Protein AF-0000000071925686 (afdb_homodimer)

Secondary structure (DSSP, 8-state):
---SEEEEEEEES-HHHHHHHHHHHHTS---EEESSSEEEEES--SSS-EEEEEE-BTTB---S-SPEEEEE-GGGHHHHHHHHHHTT-EEEEEEEE-STT--EEEEEE-TTS-EEEEEE----/---SEEEEEEEES-HHHHHHHHHHHHTS---EEESSSEEEEES--SSS-EEEEEE-BTTB---S-SPEEEEE-GGGHHHHHHHHHHTT-EEEEEEEE-STT--EEEEEE-TTS-EEEEEE----

pLDDT: mean 91.6, std 10.33, range [49.5, 98.75]

Nearest PDB structures (foldseek):
  2p7k-assembly1_B  TM=7.335E-01  e=1.333E-06  Listeria monocytogenes EGD-e
  1fa5-assembly1_B  TM=7.589E-01  e=4.180E-06  Escherichia coli
  4z04-assembly1_A-2  TM=7.509E-01  e=5.893E-05  Brucella abortus 2308
  4jd1-assembly1_A  TM=6.609E-01  e=6.646E-05  Bacillus anthracis str. Ames
  5f6q-assembly1_A  TM=6.613E-01  e=4.287E-04  Bacillus anthracis

Structure (mmCIF, N/CA/C/O backbone):
data_AF-0000000071925686-model_v1
#
loop_
_entity.id
_entity.type
_entity.pdbx_description
1 polymer 'Putative glyoxalase'
#
loop_
_atom_site.group_PDB
_atom_site.id
_atom_site.type_symbol
_atom_site.label_atom_id
_atom_site.label_alt_id
_atom_site.label_comp_id
_atom_site.label_asym_id
_atom_site.label_entity_id
_atom_site.label_seq_id
_atom_site.pdbx_PDB_ins_code
_atom_site.Cartn_x
_atom_site.Cartn_y
_atom_site.Cartn_z
_atom_site.occupancy
_atom_site.B_iso_or_equiv
_atom_site.auth_seq_id
_atom_site.auth_comp_id
_atom_site.auth_asym_id
_atom_site.auth_atom_id
_atom_site.pdbx_PDB_model_num
ATOM 1 N N . MET A 1 1 ? 7.156 -10.562 13.414 1 49.5 1 MET A N 1
ATOM 2 C CA . MET A 1 1 ? 5.789 -10.578 12.898 1 49.5 1 MET A CA 1
ATOM 3 C C . MET A 1 1 ? 5.781 -10.75 11.383 1 49.5 1 MET A C 1
ATOM 5 O O . MET A 1 1 ? 6.664 -10.234 10.695 1 49.5 1 MET A O 1
ATOM 9 N N . ASN A 1 2 ? 5.281 -11.891 10.875 1 63.03 2 ASN A N 1
ATOM 10 C CA . ASN A 1 2 ? 5.277 -12.289 9.477 1 63.03 2 ASN A CA 1
ATOM 11 C C . ASN A 1 2 ? 4.258 -11.492 8.664 1 63.03 2 ASN A C 1
ATOM 13 O O . ASN A 1 2 ? 3.166 -11.984 8.375 1 63.03 2 ASN A O 1
ATOM 17 N N . ASN A 1 3 ? 4.477 -10.195 8.484 1 77.44 3 ASN A N 1
ATOM 18 C CA . ASN A 1 3 ? 3.586 -9.352 7.695 1 77.44 3 ASN A CA 1
ATOM 19 C C . ASN A 1 3 ? 3.66 -9.695 6.211 1 77.44 3 ASN A C 1
ATOM 21 O O . ASN A 1 3 ? 4.742 -9.961 5.684 1 77.44 3 ASN A O 1
ATOM 25 N N . THR A 1 4 ? 2.525 -9.891 5.684 1 82.88 4 THR A N 1
ATOM 26 C CA . THR A 1 4 ? 2.471 -10.047 4.234 1 82.88 4 THR A CA 1
ATOM 27 C C . THR A 1 4 ? 2.795 -8.734 3.531 1 82.88 4 THR A C 1
ATOM 29 O O . THR A 1 4 ? 3.662 -8.688 2.658 1 82.88 4 THR A O 1
ATOM 32 N N . LEU A 1 5 ? 2.131 -7.68 3.959 1 88.62 5 LEU A N 1
ATOM 33 C CA . LEU A 1 5 ? 2.424 -6.305 3.564 1 88.62 5 LEU A CA 1
ATOM 34 C C . LEU A 1 5 ? 3.486 -5.691 4.473 1 88.62 5 LEU A C 1
ATOM 36 O O . LEU A 1 5 ? 3.26 -5.523 5.672 1 88.62 5 LEU A O 1
ATOM 40 N N . VAL A 1 6 ? 4.59 -5.266 3.908 1 88.12 6 VAL A N 1
ATOM 41 C CA . VAL A 1 6 ? 5.676 -4.934 4.82 1 88.12 6 VAL A CA 1
ATOM 42 C C . VAL A 1 6 ? 6.121 -3.49 4.594 1 88.12 6 VAL A C 1
ATOM 44 O O . VAL A 1 6 ? 6.789 -2.898 5.445 1 88.12 6 VAL A O 1
ATOM 47 N N . TRP A 1 7 ? 5.734 -3.006 3.436 1 91 7 TRP A N 1
ATOM 48 C CA . TRP A 1 7 ? 6.289 -1.702 3.088 1 91 7 TRP A CA 1
ATOM 49 C C . TRP A 1 7 ? 5.48 -1.042 1.977 1 91 7 TRP A C 1
ATOM 51 O O . TRP A 1 7 ? 4.828 -1.726 1.187 1 91 7 TRP A O 1
ATOM 61 N N . ALA A 1 8 ? 5.531 0.26 1.914 1 95.31 8 ALA A N 1
ATOM 62 C CA . ALA A 1 8 ? 5.016 1.014 0.774 1 95.31 8 ALA A CA 1
ATOM 63 C C . ALA A 1 8 ? 5.922 2.193 0.44 1 95.31 8 ALA A C 1
ATOM 65 O O . ALA A 1 8 ? 6.441 2.861 1.34 1 95.31 8 ALA A O 1
ATOM 66 N N . ASP A 1 9 ? 6.129 2.426 -0.792 1 96.31 9 ASP A N 1
ATOM 67 C CA . ASP A 1 9 ? 6.758 3.65 -1.277 1 96.31 9 ASP A CA 1
ATOM 68 C C . ASP A 1 9 ? 5.707 4.664 -1.733 1 96.31 9 ASP A C 1
ATOM 70 O O . ASP A 1 9 ? 4.895 4.371 -2.613 1 96.31 9 ASP A O 1
ATOM 74 N N . ILE A 1 10 ? 5.699 5.77 -1.167 1 97.69 10 ILE A N 1
ATOM 75 C CA . ILE A 1 10 ? 4.824 6.867 -1.574 1 97.69 10 ILE A CA 1
ATOM 76 C C . ILE A 1 10 ? 5.621 7.883 -2.393 1 97.69 10 ILE A C 1
ATOM 78 O O . ILE A 1 10 ? 6.477 8.586 -1.856 1 97.69 10 ILE A O 1
ATOM 82 N N . PRO A 1 11 ? 5.336 7.914 -3.631 1 98.12 11 PRO A N 1
ATOM 83 C CA . PRO A 1 11 ? 6.105 8.836 -4.473 1 98.12 11 PRO A CA 1
ATOM 84 C C . PRO A 1 11 ? 5.793 10.297 -4.188 1 98.12 11 PRO A C 1
ATOM 86 O O . PRO A 1 11 ? 4.637 10.648 -3.928 1 98.12 11 PRO A O 1
ATOM 89 N N . THR A 1 12 ? 6.793 11.078 -4.293 1 98.06 12 THR A N 1
ATOM 90 C CA . THR A 1 12 ? 6.629 12.492 -3.977 1 98.06 12 THR A CA 1
ATOM 91 C C . THR A 1 12 ? 7.246 13.359 -5.066 1 98.06 12 THR A C 1
ATOM 93 O O . THR A 1 12 ? 8.32 13.055 -5.582 1 98.06 12 THR A O 1
ATOM 96 N N . ARG A 1 13 ? 6.578 14.414 -5.395 1 97.31 13 ARG A N 1
ATOM 97 C CA . ARG A 1 13 ? 7.105 15.445 -6.277 1 97.31 13 ARG A CA 1
ATOM 98 C C . ARG A 1 13 ? 7.984 16.422 -5.508 1 97.31 13 ARG A C 1
ATOM 100 O O . ARG A 1 13 ? 8.969 16.938 -6.047 1 97.31 13 ARG A O 1
ATOM 107 N N . ASP A 1 14 ? 7.652 16.719 -4.375 1 97.75 14 ASP A N 1
ATOM 108 C CA . ASP A 1 14 ? 8.344 17.594 -3.43 1 97.75 14 ASP A CA 1
ATOM 109 C C . ASP A 1 14 ? 8.43 16.953 -2.049 1 97.75 14 ASP A C 1
ATOM 111 O O . ASP A 1 14 ? 7.453 16.938 -1.296 1 97.75 14 ASP A O 1
ATOM 115 N N . LEU A 1 15 ? 9.656 16.469 -1.723 1 97.31 15 LEU A N 1
ATOM 116 C CA . LEU A 1 15 ? 9.844 15.688 -0.508 1 97.31 15 LEU A CA 1
ATOM 117 C C . LEU A 1 15 ? 9.586 16.531 0.734 1 97.31 15 LEU A C 1
ATOM 119 O O . LEU A 1 15 ? 8.984 16.062 1.698 1 97.31 15 LEU A O 1
ATOM 123 N N . ASP A 1 16 ? 10.055 17.75 0.703 1 97.5 16 ASP A N 1
ATOM 124 C CA . ASP A 1 16 ? 9.875 18.625 1.859 1 97.5 16 ASP A CA 1
ATOM 125 C C . ASP A 1 16 ? 8.391 18.891 2.125 1 97.5 16 ASP A C 1
ATOM 127 O O . ASP A 1 16 ? 7.941 18.828 3.271 1 97.5 16 ASP A O 1
ATOM 131 N N . ARG A 1 17 ? 7.66 19.125 1.092 1 98 17 ARG A N 1
ATOM 132 C CA . ARG A 1 17 ? 6.223 19.344 1.204 1 98 17 ARG A CA 1
ATOM 133 C C . ARG A 1 17 ? 5.52 18.094 1.724 1 98 17 ARG A C 1
ATOM 135 O O . ARG A 1 17 ? 4.652 18.172 2.596 1 98 17 ARG A O 1
ATOM 142 N N . ALA A 1 18 ? 5.879 16.953 1.19 1 98.25 18 ALA A N 1
ATOM 143 C CA . ALA A 1 18 ? 5.293 15.688 1.617 1 98.25 18 ALA A CA 1
ATOM 144 C C . ALA A 1 18 ? 5.602 15.406 3.086 1 98.25 18 ALA A C 1
ATOM 146 O O . ALA A 1 18 ? 4.727 14.984 3.84 1 98.25 18 ALA A O 1
ATOM 147 N N . MET A 1 19 ? 6.855 15.648 3.467 1 97.19 19 MET A N 1
ATOM 148 C CA . MET A 1 19 ? 7.25 15.422 4.855 1 97.19 19 MET A CA 1
ATOM 149 C C . MET A 1 19 ? 6.414 16.266 5.805 1 97.19 19 MET A C 1
ATOM 151 O O . MET A 1 19 ? 5.973 15.789 6.852 1 97.19 19 MET A O 1
ATOM 155 N N . ALA A 1 20 ? 6.191 17.484 5.496 1 97.75 20 ALA A N 1
ATOM 156 C CA . ALA A 1 20 ? 5.375 18.375 6.316 1 97.75 20 ALA A CA 1
ATOM 157 C C . ALA A 1 20 ? 3.943 17.859 6.426 1 97.75 20 ALA A C 1
ATOM 159 O O . ALA A 1 20 ? 3.359 17.859 7.512 1 97.75 20 ALA A O 1
ATOM 160 N N . PHE A 1 21 ? 3.418 17.422 5.336 1 98.5 21 PHE A N 1
ATOM 161 C CA . PHE A 1 21 ? 2.057 16.906 5.293 1 98.5 21 PHE A CA 1
ATOM 162 C C . PHE A 1 21 ? 1.916 15.68 6.195 1 98.5 21 PHE A C 1
ATOM 164 O O . PHE A 1 21 ? 1.038 15.641 7.059 1 98.5 21 PHE A O 1
ATOM 171 N N . TYR A 1 22 ? 2.766 14.68 5.98 1 97.31 22 TYR A N 1
ATOM 172 C CA . TYR A 1 22 ? 2.625 13.422 6.695 1 97.31 22 TYR A CA 1
ATOM 173 C C . TYR A 1 22 ? 3.012 13.578 8.164 1 97.31 22 TYR A C 1
ATOM 175 O O . TYR A 1 22 ? 2.475 12.883 9.031 1 97.31 22 TYR A O 1
ATOM 183 N N . SER A 1 23 ? 3.971 14.5 8.469 1 96.19 23 SER A N 1
ATOM 184 C CA . SER A 1 23 ? 4.297 14.797 9.859 1 96.19 23 SER A CA 1
ATOM 185 C C . SER A 1 23 ? 3.082 15.344 10.609 1 96.19 23 SER A C 1
ATOM 187 O O . SER A 1 23 ? 2.783 14.906 11.719 1 96.19 23 SER A O 1
ATOM 189 N N . ALA A 1 24 ? 2.428 16.25 10.008 1 96.62 24 ALA A N 1
ATOM 190 C CA . ALA A 1 24 ? 1.226 16.828 10.609 1 96.62 24 ALA A CA 1
ATOM 191 C C . ALA A 1 24 ? 0.11 15.781 10.703 1 96.62 24 ALA A C 1
ATOM 193 O O . ALA A 1 24 ? -0.561 15.68 11.734 1 96.62 24 ALA A O 1
ATOM 194 N N . LEU A 1 25 ? -0.08 15.039 9.641 1 96.25 25 LEU A N 1
ATOM 195 C CA . LEU A 1 25 ? -1.151 14.055 9.547 1 96.25 25 LEU A CA 1
ATOM 196 C C . LEU A 1 25 ? -0.996 12.977 10.625 1 96.25 25 LEU A C 1
ATOM 198 O O . LEU A 1 25 ? -1.961 12.641 11.312 1 96.25 25 LEU A O 1
ATOM 202 N N . LEU A 1 26 ? 0.237 12.484 10.75 1 93.19 26 LEU A N 1
ATOM 203 C CA . LEU A 1 26 ? 0.494 11.367 11.648 1 93.19 26 LEU A CA 1
ATOM 204 C C . LEU A 1 26 ? 0.881 11.867 13.039 1 93.19 26 LEU A C 1
ATOM 206 O O . LEU A 1 26 ? 0.991 11.07 13.977 1 93.19 26 LEU A O 1
ATOM 210 N N . ASP A 1 27 ? 1.093 13.148 13.148 1 92.44 27 ASP A N 1
ATOM 211 C CA . ASP A 1 27 ? 1.47 13.797 14.398 1 92.44 27 ASP A CA 1
ATOM 212 C C . ASP A 1 27 ? 2.762 13.203 14.953 1 92.44 27 ASP A C 1
ATOM 214 O O . ASP A 1 27 ? 2.822 12.828 16.125 1 92.44 27 ASP A O 1
ATOM 218 N N . VAL A 1 28 ? 3.734 12.953 14.102 1 89.12 28 VAL A N 1
ATOM 219 C CA . VAL A 1 28 ? 5.078 12.492 14.43 1 89.12 28 VAL A CA 1
ATOM 220 C C . VAL A 1 28 ? 6.102 13.219 13.562 1 89.12 28 VAL A C 1
ATOM 222 O O . VAL A 1 28 ? 5.785 13.664 12.461 1 89.12 28 VAL A O 1
ATOM 225 N N . PRO A 1 29 ? 7.289 13.352 14.102 1 91.25 29 PRO A N 1
ATOM 226 C CA . PRO A 1 29 ? 8.328 13.922 13.242 1 91.25 29 PRO A CA 1
ATOM 227 C C . PRO A 1 29 ? 8.703 13.008 12.078 1 91.25 29 PRO A C 1
ATOM 229 O O . PRO A 1 29 ? 8.742 11.781 12.234 1 91.25 29 PRO A O 1
ATOM 232 N N . VAL A 1 30 ? 8.789 13.57 10.898 1 92.19 30 VAL A N 1
ATOM 233 C CA . VAL A 1 30 ? 9.312 12.906 9.703 1 92.19 30 VAL A CA 1
ATOM 234 C C . VAL A 1 30 ? 10.578 13.609 9.234 1 92.19 30 VAL A C 1
ATOM 236 O O . VAL A 1 30 ? 10.547 14.789 8.883 1 92.19 30 VAL A O 1
ATOM 239 N N . THR A 1 31 ? 11.672 12.891 9.336 1 90.81 31 THR A N 1
ATOM 240 C CA . THR A 1 31 ? 12.953 13.492 8.992 1 90.81 31 THR A CA 1
ATOM 241 C C . THR A 1 31 ? 13.547 12.836 7.75 1 90.81 31 THR A C 1
ATOM 243 O O . THR A 1 31 ? 13.438 11.625 7.57 1 90.81 31 THR A O 1
ATOM 246 N N . PRO A 1 32 ? 14.219 13.625 6.969 1 93.25 32 PRO A N 1
ATOM 247 C CA . PRO A 1 32 ? 14.82 13.078 5.75 1 93.25 32 PRO A CA 1
ATOM 248 C C . PRO A 1 32 ? 16.094 12.273 6.023 1 93.25 32 PRO A C 1
ATOM 250 O O . PRO A 1 32 ? 16.797 12.539 7.004 1 93.25 32 PRO A O 1
ATOM 253 N N . ILE A 1 33 ? 16.281 11.305 5.297 1 90.81 33 ILE A N 1
ATOM 254 C CA . ILE A 1 33 ? 17.484 10.492 5.281 1 90.81 33 ILE A CA 1
ATOM 255 C C . ILE A 1 33 ? 18.219 10.664 3.947 1 90.81 33 ILE A C 1
ATOM 257 O O . ILE A 1 33 ? 17.594 10.609 2.883 1 90.81 33 ILE A O 1
ATOM 261 N N . GLN A 1 34 ? 19.438 10.945 4.012 1 90.62 34 GLN A N 1
ATOM 262 C CA . GLN A 1 34 ? 20.234 11.094 2.805 1 90.62 34 GLN A CA 1
ATOM 263 C C . GLN A 1 34 ? 21.141 9.875 2.586 1 90.62 34 GLN A C 1
ATOM 265 O O . GLN A 1 34 ? 22.047 9.617 3.377 1 90.62 34 GLN A O 1
ATOM 270 N N . GLU A 1 35 ? 20.859 9.117 1.604 1 89.06 35 GLU A N 1
ATOM 271 C CA . GLU A 1 35 ? 21.703 8.047 1.089 1 89.06 35 GLU A CA 1
ATOM 272 C C . GLU A 1 35 ? 22.016 8.258 -0.389 1 89.06 35 GLU A C 1
ATOM 274 O O . GLU A 1 35 ? 22.469 9.328 -0.788 1 89.06 35 GLU A O 1
ATOM 279 N N . GLU A 1 36 ? 21.828 7.266 -1.267 1 84.81 36 GLU A N 1
ATOM 280 C CA . GLU A 1 36 ? 21.969 7.484 -2.703 1 84.81 36 GLU A CA 1
ATOM 281 C C . GLU A 1 36 ? 20.906 8.445 -3.217 1 84.81 36 GLU A C 1
ATOM 283 O O . GLU A 1 36 ? 21.141 9.211 -4.156 1 84.81 36 GLU A O 1
ATOM 288 N N . ILE A 1 37 ? 19.797 8.367 -2.461 1 86.12 37 ILE A N 1
ATOM 289 C CA . ILE A 1 37 ? 18.688 9.289 -2.74 1 86.12 37 ILE A CA 1
ATOM 290 C C . ILE A 1 37 ? 18.172 9.883 -1.433 1 86.12 37 ILE A C 1
ATOM 292 O O . ILE A 1 37 ? 18.406 9.328 -0.356 1 86.12 37 ILE A O 1
ATOM 296 N N . ARG A 1 38 ? 17.562 11 -1.547 1 93.44 38 ARG A N 1
ATOM 297 C CA . ARG A 1 38 ? 16.922 11.625 -0.393 1 93.44 38 ARG A CA 1
ATOM 298 C C . ARG A 1 38 ? 15.5 11.109 -0.211 1 93.44 38 ARG A C 1
ATOM 300 O O . ARG A 1 38 ? 14.703 11.133 -1.149 1 93.44 38 ARG A O 1
ATOM 307 N N . PHE A 1 39 ? 15.227 10.562 0.958 1 93.94 39 PHE A N 1
ATOM 308 C CA . PHE A 1 39 ? 13.906 10.023 1.262 1 93.94 39 PHE A CA 1
ATOM 309 C C . PHE A 1 39 ? 13.578 10.188 2.742 1 93.94 39 PHE A C 1
ATOM 311 O O . PHE A 1 39 ? 14.375 10.742 3.5 1 93.94 39 PHE A O 1
ATOM 318 N N . ALA A 1 40 ? 12.383 9.844 3.154 1 94.44 40 ALA A N 1
ATOM 319 C CA . ALA A 1 40 ? 11.961 9.883 4.551 1 94.44 40 ALA A CA 1
ATOM 320 C C . ALA A 1 40 ? 11.094 8.68 4.898 1 94.44 40 ALA A C 1
ATOM 322 O O . ALA A 1 40 ? 10.336 8.195 4.059 1 94.44 40 ALA A O 1
ATOM 323 N N . MET A 1 41 ? 11.242 8.211 6.098 1 91.06 41 MET A N 1
ATOM 324 C CA . MET A 1 41 ? 10.438 7.094 6.578 1 91.06 41 MET A CA 1
ATOM 325 C C . MET A 1 41 ? 9.344 7.578 7.523 1 91.06 41 MET A C 1
ATOM 327 O O . MET A 1 41 ? 9.578 8.453 8.359 1 91.06 41 MET A O 1
ATOM 331 N N . LEU A 1 42 ? 8.195 6.941 7.27 1 88.94 42 LEU A N 1
ATOM 332 C CA . LEU A 1 42 ? 7.09 7.23 8.18 1 88.94 42 LEU A CA 1
ATOM 333 C C . LEU A 1 42 ? 7.137 6.312 9.398 1 88.94 42 LEU A C 1
ATOM 335 O O . LEU A 1 42 ? 7.125 5.09 9.258 1 88.94 42 LEU A O 1
ATOM 339 N N . ARG A 1 43 ? 7.137 6.816 10.523 1 72.31 43 ARG A N 1
ATOM 340 C CA . ARG A 1 43 ? 7.137 6.141 11.812 1 72.31 43 ARG A CA 1
ATOM 341 C C . ARG A 1 43 ? 7.664 4.715 11.688 1 72.31 43 ARG A C 1
ATOM 343 O O . ARG A 1 43 ? 6.883 3.762 11.672 1 72.31 43 ARG A O 1
ATOM 350 N N . HIS A 1 44 ? 8.852 4.457 11.547 1 65.38 44 HIS A N 1
ATOM 351 C CA . HIS A 1 44 ? 9.484 3.148 11.43 1 65.38 44 HIS A CA 1
ATOM 352 C C . HIS A 1 44 ? 10.312 2.828 12.664 1 65.38 44 HIS A C 1
ATOM 354 O O . HIS A 1 44 ? 11.172 3.619 13.062 1 65.38 44 HIS A O 1
ATOM 360 N N . ASP A 1 45 ? 9.789 1.802 13.305 1 60.94 45 ASP A N 1
ATOM 361 C CA . ASP A 1 45 ? 10.539 1.416 14.492 1 60.94 45 ASP A CA 1
ATOM 362 C C . ASP A 1 45 ? 11.43 0.204 14.211 1 60.94 45 ASP A C 1
ATOM 364 O O . ASP A 1 45 ? 12.008 -0.372 15.133 1 60.94 45 ASP A O 1
ATOM 368 N N . GLY A 1 46 ? 11.586 -0.169 13 1 57.16 46 GLY A N 1
ATOM 369 C CA . GLY A 1 46 ? 12.445 -1.278 12.625 1 57.16 46 GLY A CA 1
ATOM 370 C C . GLY A 1 46 ? 11.688 -2.566 12.375 1 57.16 46 GLY A C 1
ATOM 371 O O . GLY A 1 46 ? 12.156 -3.439 11.641 1 57.16 46 GLY A O 1
ATOM 372 N N . ASN A 1 47 ? 10.57 -2.787 12.938 1 55.28 47 ASN A N 1
ATOM 373 C CA . ASN A 1 47 ? 9.867 -4.062 12.82 1 55.28 47 ASN A CA 1
ATOM 374 C C . ASN A 1 47 ? 8.445 -3.869 12.305 1 55.28 47 ASN A C 1
ATOM 376 O O . ASN A 1 47 ? 7.727 -4.844 12.07 1 55.28 47 ASN A O 1
ATOM 380 N N . ASN A 1 48 ? 8.133 -2.682 12.133 1 62.12 48 ASN A N 1
ATOM 381 C CA . ASN A 1 48 ? 6.746 -2.436 11.773 1 62.12 48 ASN A CA 1
ATOM 382 C C . ASN A 1 48 ? 6.586 -2.203 10.273 1 62.12 48 ASN A C 1
ATOM 384 O O . ASN A 1 48 ? 7.535 -1.806 9.602 1 62.12 48 ASN A O 1
ATOM 388 N N . ALA A 1 49 ? 5.461 -2.6 9.773 1 73.5 49 ALA A N 1
ATOM 389 C CA . ALA A 1 49 ? 5.129 -2.154 8.43 1 73.5 49 ALA A CA 1
ATOM 390 C C . ALA A 1 49 ? 5.004 -0.635 8.367 1 73.5 49 ALA A C 1
ATOM 392 O O . ALA A 1 49 ? 4.258 -0.036 9.141 1 73.5 49 ALA A O 1
ATOM 393 N N . ALA A 1 50 ? 5.859 -0.124 7.562 1 81.5 50 ALA A N 1
ATOM 394 C CA . ALA A 1 50 ? 5.887 1.33 7.426 1 81.5 50 ALA A CA 1
ATOM 395 C C . ALA A 1 50 ? 5.93 1.741 5.957 1 81.5 50 ALA A C 1
ATOM 397 O O . ALA A 1 50 ? 5.617 0.941 5.074 1 81.5 50 ALA A O 1
ATOM 398 N N . ALA A 1 51 ? 6.016 3.07 5.746 1 91.56 51 ALA A N 1
ATOM 399 C CA . ALA A 1 51 ? 6.09 3.629 4.398 1 91.56 51 ALA A CA 1
ATOM 400 C C . ALA A 1 51 ? 7.223 4.641 4.285 1 91.56 51 ALA A C 1
ATOM 402 O O . ALA A 1 51 ? 7.723 5.141 5.297 1 91.56 51 ALA A O 1
ATOM 403 N N . CYS A 1 52 ? 7.609 4.762 3.105 1 93.38 52 CYS A N 1
ATOM 404 C CA . CYS A 1 52 ? 8.648 5.742 2.816 1 93.38 52 CYS A CA 1
ATOM 405 C C . CYS A 1 52 ? 8.164 6.773 1.805 1 93.38 52 CYS A C 1
ATOM 407 O O . CYS A 1 52 ? 7.379 6.449 0.913 1 93.38 52 CYS A O 1
ATOM 409 N N . LEU A 1 53 ? 8.578 7.953 2.039 1 96.5 53 LEU A N 1
ATOM 410 C CA . LEU A 1 53 ? 8.438 9.023 1.061 1 96.5 53 LEU A CA 1
ATOM 411 C C . LEU A 1 53 ? 9.688 9.133 0.194 1 96.5 53 LEU A C 1
ATOM 413 O O . LEU A 1 53 ? 10.797 9.312 0.712 1 96.5 53 LEU A O 1
ATOM 417 N N . GLY A 1 54 ? 9.516 8.961 -1.067 1 95.19 54 GLY A N 1
ATOM 418 C CA . GLY A 1 54 ? 10.672 8.984 -1.946 1 95.19 54 GLY A CA 1
ATOM 419 C C . GLY A 1 54 ? 10.406 9.68 -3.266 1 95.19 54 GLY A C 1
ATOM 420 O O . GLY A 1 54 ? 9.25 9.945 -3.613 1 95.19 54 GLY A O 1
ATOM 421 N N . PRO A 1 55 ? 11.445 9.922 -3.984 1 92.69 55 PRO A N 1
ATOM 422 C CA . PRO A 1 55 ? 11.289 10.641 -5.25 1 92.69 55 PRO A CA 1
ATOM 423 C C . PRO A 1 55 ? 10.625 9.797 -6.332 1 92.69 55 PRO A C 1
ATOM 425 O O . PRO A 1 55 ? 10.586 8.57 -6.23 1 92.69 55 PRO A O 1
ATOM 428 N N . MET A 1 56 ? 10.148 10.492 -7.355 1 93.62 56 MET A N 1
ATOM 429 C CA . MET A 1 56 ? 9.531 9.836 -8.508 1 93.62 56 MET A CA 1
ATOM 430 C C . MET A 1 56 ? 10.578 9.102 -9.344 1 93.62 56 MET A C 1
ATOM 432 O O . MET A 1 56 ? 11.727 9.539 -9.422 1 93.62 56 MET A O 1
ATOM 436 N N . ASP A 1 57 ? 10.242 8.031 -9.875 1 93.25 57 ASP A N 1
ATOM 437 C CA . ASP A 1 57 ? 10.969 7.359 -10.945 1 93.25 57 ASP A CA 1
ATOM 438 C C . ASP A 1 57 ? 10.023 6.582 -11.852 1 93.25 57 ASP A C 1
ATOM 440 O O . ASP A 1 57 ? 8.82 6.871 -11.898 1 93.25 57 ASP A O 1
ATOM 444 N N . LYS A 1 58 ? 10.5 5.746 -12.672 1 93.81 58 LYS A N 1
ATOM 445 C CA . LYS A 1 58 ? 9.68 5.012 -13.625 1 93.81 58 LYS A CA 1
ATOM 446 C C . LYS A 1 58 ? 8.539 4.277 -12.922 1 93.81 58 LYS A C 1
ATOM 448 O O . LYS A 1 58 ? 7.402 4.285 -13.398 1 93.81 58 LYS A O 1
ATOM 453 N N . TYR A 1 59 ? 8.812 3.699 -11.758 1 94.69 59 TYR A N 1
ATOM 454 C CA . TYR A 1 59 ? 7.855 2.824 -11.094 1 94.69 59 TYR A CA 1
ATOM 455 C C . TYR A 1 59 ? 7.203 3.527 -9.906 1 94.69 59 TYR A C 1
ATOM 457 O O . TYR A 1 59 ? 6.375 2.941 -9.203 1 94.69 59 TYR A O 1
ATOM 465 N N . HIS A 1 60 ? 7.574 4.773 -9.719 1 95.44 60 HIS A N 1
ATOM 466 C CA . HIS A 1 60 ? 7.086 5.578 -8.602 1 95.44 60 HIS A CA 1
ATOM 467 C C . HIS A 1 60 ? 6.531 6.91 -9.086 1 95.44 60 HIS A C 1
ATOM 469 O O . HIS A 1 60 ? 7.246 7.914 -9.125 1 95.44 60 HIS A O 1
ATOM 475 N N . GLN A 1 61 ? 5.324 6.844 -9.453 1 97.5 61 GLN A N 1
ATOM 476 C CA . GLN A 1 61 ? 4.617 8.031 -9.906 1 97.5 61 GLN A CA 1
ATOM 477 C C . GLN A 1 61 ? 3.359 8.273 -9.078 1 97.5 61 GLN A C 1
ATOM 479 O O . GLN A 1 61 ? 2.549 7.367 -8.891 1 97.5 61 GLN A O 1
ATOM 484 N N . PRO A 1 62 ? 3.271 9.484 -8.57 1 98.19 62 PRO A N 1
ATOM 485 C CA . PRO A 1 62 ? 2.041 9.758 -7.828 1 98.19 62 PRO A CA 1
ATOM 486 C C . PRO A 1 62 ? 0.782 9.508 -8.648 1 98.19 62 PRO A C 1
ATOM 488 O O . PRO A 1 62 ? 0.793 9.688 -9.875 1 98.19 62 PRO A O 1
ATOM 491 N N . GLY A 1 63 ? -0.265 9.102 -7.984 1 97.62 63 GLY A N 1
ATOM 492 C CA . GLY A 1 63 ? -1.501 8.875 -8.719 1 97.62 63 GLY A CA 1
ATOM 493 C C . GLY A 1 63 ? -2.559 8.156 -7.895 1 97.62 63 GLY A C 1
ATOM 494 O O . GLY A 1 63 ? -2.506 8.172 -6.664 1 97.62 63 GLY A O 1
ATOM 495 N N . HIS A 1 64 ? -3.521 7.664 -8.609 1 97.06 64 HIS A N 1
ATOM 496 C CA . HIS A 1 64 ? -4.734 7.242 -7.922 1 97.06 64 HIS A CA 1
ATOM 497 C C . HIS A 1 64 ? -5.184 5.859 -8.391 1 97.06 64 HIS A C 1
ATOM 499 O O . HIS A 1 64 ? -6.352 5.496 -8.227 1 97.06 64 HIS A O 1
ATOM 505 N N . THR A 1 65 ? -4.281 5.176 -9.039 1 97.44 65 THR A N 1
ATOM 506 C CA . THR A 1 65 ? -4.594 3.812 -9.461 1 97.44 65 THR A CA 1
ATOM 507 C C . THR A 1 65 ? -3.656 2.811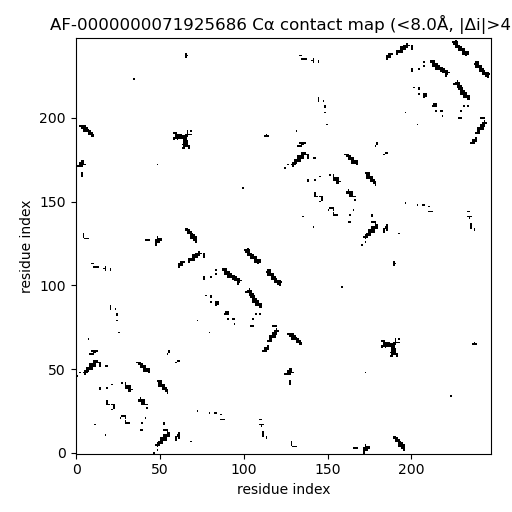 -8.789 1 97.44 65 THR A C 1
ATOM 509 O O . THR A 1 65 ? -2.633 3.195 -8.219 1 97.44 65 THR A O 1
ATOM 512 N N . GLY A 1 66 ? -4.035 1.499 -8.844 1 97.31 66 GLY A N 1
ATOM 513 C CA . GLY A 1 66 ? -3.273 0.464 -8.164 1 97.31 66 GLY A CA 1
ATOM 514 C C . GLY A 1 66 ? -3.732 0.224 -6.734 1 97.31 66 GLY A C 1
ATOM 515 O O . GLY A 1 66 ? -4.844 0.607 -6.363 1 97.31 66 GLY A O 1
ATOM 516 N N . PRO A 1 67 ? -2.912 -0.408 -5.941 1 97.56 67 PRO A N 1
ATOM 517 C CA . PRO A 1 67 ? -3.289 -0.676 -4.551 1 97.56 67 PRO A CA 1
ATOM 518 C C . PRO A 1 67 ? -3.531 0.6 -3.75 1 97.56 67 PRO A C 1
ATOM 520 O O . PRO A 1 67 ? -2.807 1.584 -3.912 1 97.56 67 PRO A O 1
ATOM 523 N N . LEU A 1 68 ? -4.543 0.607 -3.002 1 97.75 68 LEU A N 1
ATOM 524 C CA . LEU A 1 68 ? -4.836 1.683 -2.061 1 97.75 68 LEU A CA 1
ATOM 525 C C . LEU A 1 68 ? -4.336 1.334 -0.663 1 97.75 68 LEU A C 1
ATOM 527 O O . LEU A 1 68 ? -4.812 0.378 -0.048 1 97.75 68 LEU A O 1
ATOM 531 N N . ILE A 1 69 ? -3.436 2.086 -0.128 1 96.81 69 ILE A N 1
ATOM 532 C CA . ILE A 1 69 ? -2.867 1.769 1.178 1 96.81 69 ILE A CA 1
ATOM 533 C C . ILE A 1 69 ? -3.68 2.453 2.273 1 96.81 69 ILE A C 1
ATOM 535 O O . ILE A 1 69 ? -4.309 3.486 2.035 1 96.81 69 ILE A O 1
ATOM 539 N N . TYR A 1 70 ? -3.629 1.868 3.428 1 95.06 70 TYR A N 1
ATOM 540 C CA . TYR A 1 70 ? -4.293 2.379 4.621 1 95.06 70 TYR A CA 1
ATOM 541 C C . TYR A 1 70 ? -3.281 2.73 5.703 1 95.06 70 TYR A C 1
ATOM 543 O O . TYR A 1 70 ? -2.49 1.881 6.121 1 95.06 70 TYR A O 1
ATOM 551 N N . LEU A 1 71 ? -3.312 3.941 6.121 1 93.94 71 LEU A N 1
ATOM 552 C CA . LEU A 1 71 ? -2.512 4.371 7.262 1 93.94 71 LEU A CA 1
ATOM 553 C C . LEU A 1 71 ? -3.365 4.449 8.523 1 93.94 71 LEU A C 1
ATOM 555 O O . LEU A 1 71 ? -4.488 4.957 8.492 1 93.94 71 LEU A O 1
ATOM 559 N N . SER A 1 72 ? -2.809 3.992 9.578 1 91.75 72 SER A N 1
ATOM 560 C CA . SER A 1 72 ? -3.551 3.955 10.828 1 91.75 72 SER A CA 1
ATOM 561 C C . SER A 1 72 ? -3.523 5.309 11.531 1 91.75 72 SER A C 1
ATOM 563 O O . SER A 1 72 ? -2.453 5.875 11.758 1 91.75 72 SER A O 1
ATOM 565 N N . LEU A 1 73 ? -4.719 5.746 11.859 1 92.06 73 LEU A N 1
ATOM 566 C CA . LEU A 1 73 ? -4.82 6.988 12.625 1 92.06 73 LEU A CA 1
ATOM 567 C C . LEU A 1 73 ? -5.531 6.75 13.953 1 92.06 73 LEU A C 1
ATOM 569 O O . LEU A 1 73 ? -5.535 7.621 14.82 1 92.06 73 LEU A O 1
ATOM 573 N N . GLY A 1 74 ? -6.18 5.59 14.086 1 89.81 74 GLY A N 1
ATOM 574 C CA . GLY A 1 74 ? -6.867 5.258 15.32 1 89.81 74 GLY A CA 1
ATOM 575 C C . GLY A 1 74 ? -7.871 6.309 15.75 1 89.81 74 GLY A C 1
ATOM 576 O O . GLY A 1 74 ? -8.742 6.699 14.961 1 89.81 74 GLY A O 1
ATOM 577 N N . GLN A 1 75 ? -7.688 6.828 17 1 90.44 75 GLN A N 1
ATOM 578 C CA . GLN A 1 75 ? -8.633 7.766 17.594 1 90.44 75 GLN A CA 1
ATOM 579 C C . GLN A 1 75 ? -8.531 9.141 16.938 1 90.44 75 GLN A C 1
ATOM 581 O O . GLN A 1 75 ? -9.406 9.992 17.125 1 90.44 75 GLN A O 1
ATOM 586 N N . ARG A 1 76 ? -7.547 9.336 16.109 1 93.94 76 ARG A N 1
ATOM 587 C CA . ARG A 1 76 ? -7.309 10.648 15.516 1 93.94 76 ARG A CA 1
ATOM 588 C C . ARG A 1 76 ? -7.938 10.742 14.133 1 93.94 76 ARG A C 1
ATOM 590 O O . ARG A 1 76 ? -7.727 11.727 13.414 1 93.94 76 ARG A O 1
ATOM 597 N N . LEU A 1 77 ? -8.688 9.758 13.75 1 96.25 77 LEU A N 1
ATOM 598 C CA . LEU A 1 77 ? -9.188 9.695 12.383 1 96.25 77 LEU A CA 1
ATOM 599 C C . LEU A 1 77 ? -10.07 10.906 12.07 1 96.25 77 LEU A C 1
ATOM 601 O O . LEU A 1 77 ? -9.914 11.531 11.023 1 96.25 77 LEU A O 1
ATOM 605 N N . GLN A 1 78 ? -10.977 11.234 12.93 1 96.19 78 GLN A N 1
ATOM 606 C CA . GLN A 1 78 ? -11.867 12.367 12.695 1 96.19 78 GLN A CA 1
ATOM 607 C C . GLN A 1 78 ? -11.086 13.68 12.641 1 96.19 78 GLN A C 1
ATOM 609 O O . GLN A 1 78 ? -11.336 14.516 11.773 1 96.19 78 GLN A O 1
ATOM 614 N N . GLU A 1 79 ? -10.227 13.836 13.539 1 96.62 79 GLU A N 1
ATOM 615 C CA . GLU A 1 79 ? -9.359 15.016 13.531 1 96.62 79 GLU A CA 1
ATOM 616 C C . GLU A 1 79 ? -8.547 15.094 12.25 1 96.62 79 GLU A C 1
ATOM 618 O O . GLU A 1 79 ? -8.367 16.172 11.68 1 96.62 79 GLU A O 1
ATOM 623 N N . ALA A 1 80 ? -8.047 13.969 11.844 1 96.5 80 ALA A N 1
ATOM 624 C CA . ALA A 1 80 ? -7.234 13.898 10.633 1 96.5 80 ALA A CA 1
ATOM 625 C C . ALA A 1 80 ? -8.047 14.32 9.406 1 96.5 80 ALA A C 1
ATOM 627 O O . ALA A 1 80 ? -7.535 15.016 8.523 1 96.5 80 ALA A O 1
ATOM 628 N N . GLU A 1 81 ? -9.258 13.883 9.367 1 97.94 81 GLU A N 1
ATOM 629 C CA . GLU A 1 81 ? -10.125 14.266 8.258 1 97.94 81 GLU A CA 1
ATOM 630 C C . GLU A 1 81 ? -10.234 15.781 8.133 1 97.94 81 GLU A C 1
ATOM 632 O O . GLU A 1 81 ? -10.164 16.328 7.031 1 97.94 81 GLU A O 1
ATOM 637 N N . GLN A 1 82 ? -10.359 16.422 9.234 1 98 82 GLN A N 1
ATOM 638 C CA . GLN A 1 82 ? -10.5 17.875 9.25 1 98 82 GLN A CA 1
ATOM 639 C C . GLN A 1 82 ? -9.172 18.562 8.938 1 98 82 GLN A C 1
ATOM 641 O O . GLN A 1 82 ? -9.148 19.641 8.352 1 98 82 GLN A O 1
ATOM 646 N N . LEU A 1 83 ? -8.164 17.922 9.273 1 98.25 83 LEU A N 1
ATOM 647 C CA . LEU A 1 83 ? -6.824 18.484 9.156 1 98.25 83 LEU A CA 1
ATOM 648 C C . LEU A 1 83 ? -6.34 18.438 7.711 1 98.25 83 LEU A C 1
ATOM 650 O O . LEU A 1 83 ? -5.617 19.328 7.262 1 98.25 83 LEU A O 1
ATOM 654 N N . VAL A 1 84 ? -6.68 17.438 6.953 1 98.5 84 VAL A N 1
ATOM 655 C CA . VAL A 1 84 ? -6.125 17.125 5.645 1 98.5 84 VAL A CA 1
ATOM 656 C C . VAL A 1 84 ? -6.219 18.344 4.73 1 98.5 84 VAL A C 1
ATOM 658 O O . VAL A 1 84 ? -5.219 18.766 4.156 1 98.5 84 VAL A O 1
ATOM 661 N N . PRO A 1 85 ? -7.391 19.031 4.641 1 98.5 85 PRO A N 1
ATOM 662 C CA . PRO A 1 85 ? -7.457 20.203 3.756 1 98.5 85 PRO A CA 1
ATOM 663 C C . PRO A 1 85 ? -6.609 21.375 4.254 1 98.5 85 PRO A C 1
ATOM 665 O O . PRO A 1 85 ? -6.113 22.156 3.447 1 98.5 85 PRO A O 1
ATOM 668 N N . LYS A 1 86 ? -6.375 21.422 5.512 1 98.44 86 LYS A N 1
ATOM 669 C CA . LYS A 1 86 ? -5.625 22.531 6.109 1 98.44 86 LYS A CA 1
ATOM 670 C C . LYS A 1 86 ? -4.129 22.375 5.852 1 98.44 86 LYS A C 1
ATOM 672 O O . LYS A 1 86 ? -3.385 23.359 5.918 1 98.44 86 LYS A O 1
ATOM 677 N N . ILE A 1 87 ? -3.793 21.188 5.559 1 98.25 87 ILE A N 1
ATOM 678 C CA . ILE A 1 87 ? -2.361 20.969 5.383 1 98.25 87 ILE A CA 1
ATOM 679 C C . ILE A 1 87 ? -2.062 20.656 3.918 1 98.25 87 ILE A C 1
ATOM 681 O O . ILE A 1 87 ? -1.001 20.125 3.594 1 98.25 87 ILE A O 1
ATOM 685 N N . GLY A 1 88 ? -3.008 20.906 3.023 1 98.44 88 GLY A N 1
ATOM 686 C CA . GLY A 1 88 ? -2.705 20.922 1.602 1 98.44 88 GLY A CA 1
ATOM 687 C C . GLY A 1 88 ? -3.254 19.719 0.857 1 98.44 88 GLY A C 1
ATOM 688 O O . GLY A 1 88 ? -3.107 19.625 -0.363 1 98.44 88 GLY A O 1
ATOM 689 N N . GLY A 1 89 ? -3.869 18.75 1.587 1 98.62 89 GLY A N 1
ATOM 690 C CA . GLY A 1 89 ? -4.508 17.609 0.938 1 98.62 89 GLY A CA 1
ATOM 691 C C . GLY A 1 89 ? -5.973 17.844 0.631 1 98.62 89 GLY A C 1
ATOM 692 O O . GLY A 1 89 ? -6.461 18.969 0.723 1 98.62 89 GLY A O 1
ATOM 693 N N . ARG A 1 90 ? -6.578 16.812 0.108 1 98.69 90 ARG A N 1
ATOM 694 C CA . ARG A 1 90 ? -8.008 16.812 -0.175 1 98.69 90 ARG A CA 1
ATOM 695 C C . ARG A 1 90 ? -8.68 15.562 0.371 1 98.69 90 ARG A C 1
ATOM 697 O O . ARG A 1 90 ? -8.125 14.469 0.286 1 98.69 90 ARG A O 1
ATOM 704 N N . VAL A 1 91 ? -9.898 15.758 0.92 1 98.69 91 VAL A N 1
ATOM 705 C CA . VAL A 1 91 ? -10.742 14.625 1.286 1 98.69 91 VAL A CA 1
ATOM 706 C C . VAL A 1 91 ? -11.594 14.211 0.09 1 98.69 91 VAL A C 1
ATOM 708 O O . VAL A 1 91 ? -12.352 15.016 -0.448 1 98.69 91 VAL A O 1
ATOM 711 N N . LEU A 1 92 ? -11.398 13.055 -0.329 1 98.56 92 LEU A N 1
ATOM 712 C CA . LEU A 1 92 ? -12.133 12.539 -1.483 1 98.56 92 LEU A CA 1
ATOM 713 C C . LEU A 1 92 ? -13.414 11.844 -1.05 1 98.56 92 LEU A C 1
ATOM 715 O O . LEU A 1 92 ? -14.445 11.969 -1.718 1 98.56 92 LEU A O 1
ATOM 719 N N . GLU A 1 93 ? -13.328 11.062 0.007 1 97.81 93 GLU A N 1
ATOM 720 C CA . GLU A 1 93 ? -14.461 10.391 0.632 1 97.81 93 GLU A CA 1
ATOM 721 C C . GLU A 1 93 ? -14.445 10.57 2.148 1 97.81 93 GLU A C 1
ATOM 723 O O . GLU A 1 93 ? -13.516 10.117 2.818 1 97.81 93 GLU A O 1
ATOM 728 N N . PRO A 1 94 ? -15.461 11.266 2.605 1 97.94 94 PRO A N 1
ATOM 729 C CA . PRO A 1 94 ? -15.469 11.555 4.043 1 97.94 94 PRO A CA 1
ATOM 730 C C . PRO A 1 94 ? -15.531 10.289 4.898 1 97.94 94 PRO A C 1
ATOM 732 O O . PRO A 1 94 ? -15.742 9.195 4.371 1 97.94 94 PRO A O 1
ATOM 735 N N . LEU A 1 95 ? -15.305 10.453 6.16 1 97.31 95 LEU A N 1
ATOM 736 C CA . LEU A 1 95 ? -15.352 9.375 7.141 1 97.31 95 LEU A CA 1
ATOM 737 C C . LEU A 1 95 ? -16.594 8.523 6.961 1 97.31 95 LEU A C 1
ATOM 739 O O . LEU A 1 95 ? -17.719 9.055 6.898 1 97.31 95 LEU A O 1
ATOM 743 N N . HIS A 1 96 ? -16.391 7.254 6.832 1 96 96 HIS A N 1
ATOM 744 C CA . HIS A 1 96 ? -17.484 6.305 6.695 1 96 96 HIS A CA 1
ATOM 745 C C . HIS A 1 96 ? -17.062 4.91 7.152 1 96 96 HIS A C 1
ATOM 747 O O . HIS A 1 96 ? -15.875 4.602 7.203 1 96 96 HIS A O 1
ATOM 753 N N . SER A 1 97 ? -18.047 4.145 7.438 1 94.12 97 SER A N 1
ATOM 754 C CA . SER A 1 97 ? -17.797 2.76 7.82 1 94.12 97 SER A CA 1
ATOM 755 C C . SER A 1 97 ? -17.406 1.915 6.609 1 94.12 97 SER A C 1
ATOM 757 O O . SER A 1 97 ? -18 2.061 5.535 1 94.12 97 SER A O 1
ATOM 759 N N . ILE A 1 98 ? -16.406 1.063 6.758 1 89.44 98 ILE A N 1
ATOM 760 C CA . ILE A 1 98 ? -16.031 0.123 5.707 1 89.44 98 ILE A CA 1
ATOM 761 C C . ILE A 1 98 ? -17.062 -0.997 5.621 1 89.44 98 ILE A C 1
ATOM 763 O O . ILE A 1 98 ? -17.219 -1.624 4.57 1 89.44 98 ILE A O 1
ATOM 767 N N . GLY A 1 99 ? -17.797 -1.229 6.75 1 83 99 GLY A N 1
ATOM 768 C CA . GLY A 1 99 ? -18.812 -2.273 6.809 1 83 99 GLY A CA 1
ATOM 769 C C . GLY A 1 99 ? -18.344 -3.518 7.539 1 83 99 GLY A C 1
ATOM 770 O O . GLY A 1 99 ? -17.141 -3.738 7.691 1 83 99 GLY A O 1
ATOM 771 N N . SER A 1 100 ? -19.297 -4.328 8.023 1 81.69 100 SER A N 1
ATOM 772 C CA . SER A 1 100 ? -19.078 -5.652 8.594 1 81.69 100 SER A CA 1
ATOM 773 C C . SER A 1 100 ? -18.141 -5.59 9.797 1 81.69 100 SER A C 1
ATOM 775 O O . SER A 1 100 ? -17.406 -6.535 10.062 1 81.69 100 SER A O 1
ATOM 777 N N . GLY A 1 101 ? -18.016 -4.418 10.359 1 82.75 101 GLY A N 1
ATOM 778 C CA . GLY A 1 101 ? -17.219 -4.297 11.578 1 82.75 101 GLY A CA 1
ATOM 779 C C . GLY A 1 101 ? -15.734 -4.121 11.312 1 82.75 101 GLY A C 1
ATOM 780 O O . GLY A 1 101 ? -14.906 -4.363 12.188 1 82.75 101 GLY A O 1
ATOM 781 N N . HIS A 1 102 ? -15.352 -3.684 10.117 1 86.44 102 HIS A N 1
ATOM 782 C CA . HIS A 1 102 ? -13.938 -3.574 9.766 1 86.44 102 HIS A CA 1
ATOM 783 C C . HIS A 1 102 ? -13.391 -2.193 10.109 1 86.44 102 HIS A C 1
ATOM 785 O O . HIS A 1 102 ? -12.227 -1.902 9.844 1 86.44 102 HIS A O 1
ATOM 791 N N . GLY A 1 103 ? -14.273 -1.372 10.695 1 92.94 103 GLY A N 1
ATOM 792 C CA . GLY A 1 103 ? -13.789 -0.06 11.094 1 92.94 103 GLY A CA 1
ATOM 793 C C . GLY A 1 103 ? -14.234 1.05 10.164 1 92.94 103 GLY A C 1
ATOM 794 O O . GLY A 1 103 ? -15.281 0.95 9.531 1 92.94 103 GLY A O 1
ATOM 795 N N . CYS A 1 104 ? -13.531 2.205 10.211 1 95.75 104 CYS A N 1
ATOM 796 C CA . CYS A 1 104 ? -13.867 3.383 9.422 1 95.75 104 CYS A CA 1
ATOM 797 C C . CYS A 1 104 ? -12.656 3.891 8.656 1 95.75 104 CYS A C 1
ATOM 799 O O . CYS A 1 104 ? -11.516 3.607 9.031 1 95.75 104 CYS A O 1
ATOM 801 N N . ARG A 1 105 ? -12.945 4.625 7.598 1 96.69 105 ARG A N 1
ATOM 802 C CA . ARG A 1 105 ? -11.844 5.172 6.816 1 96.69 105 ARG A CA 1
ATOM 803 C C . ARG A 1 105 ? -12.219 6.52 6.207 1 96.69 105 ARG A C 1
ATOM 805 O O . ARG A 1 105 ? -13.398 6.883 6.172 1 96.69 105 ARG A O 1
ATOM 812 N N . VAL A 1 106 ? -11.312 7.277 5.824 1 98.19 106 VAL A N 1
ATOM 813 C CA . VAL A 1 106 ? -11.352 8.477 4.992 1 98.19 106 VAL A CA 1
ATOM 814 C C . VAL A 1 106 ? -10.43 8.305 3.791 1 98.19 106 VAL A C 1
ATOM 816 O O . VAL A 1 106 ? -9.281 7.883 3.938 1 98.19 106 VAL A O 1
ATOM 819 N N . ILE A 1 107 ? -10.922 8.492 2.635 1 98.44 107 ILE A N 1
ATOM 820 C CA . ILE A 1 107 ? -10.039 8.484 1.469 1 98.44 107 ILE A CA 1
ATOM 821 C C . ILE A 1 107 ? -9.594 9.906 1.153 1 98.44 107 ILE A C 1
ATOM 823 O O . ILE A 1 107 ? -10.414 10.828 1.09 1 98.44 107 ILE A O 1
ATOM 827 N N . ILE A 1 108 ? -8.328 10.07 0.954 1 98.75 108 ILE A N 1
ATOM 828 C CA . ILE A 1 108 ? -7.789 11.414 0.758 1 98.75 108 ILE A CA 1
ATOM 829 C C . ILE A 1 108 ? -6.871 11.43 -0.463 1 98.75 108 ILE A C 1
ATOM 831 O O . ILE A 1 108 ? -6.508 10.375 -0.987 1 98.75 108 ILE A O 1
ATOM 835 N N . GLU A 1 109 ? -6.598 12.539 -0.985 1 98.75 109 GLU A N 1
ATOM 836 C CA . GLU A 1 109 ? -5.48 12.859 -1.869 1 98.75 109 GLU A CA 1
ATOM 837 C C . GLU A 1 109 ? -4.418 13.68 -1.145 1 98.75 109 GLU A C 1
ATOM 839 O O . GLU A 1 109 ? -4.715 14.75 -0.601 1 98.75 109 GLU A O 1
ATOM 844 N N . ASP A 1 110 ? -3.215 13.164 -1.086 1 98.56 110 ASP A N 1
ATOM 845 C CA . ASP A 1 110 ? -2.178 13.898 -0.368 1 98.56 110 ASP A CA 1
ATOM 846 C C . ASP A 1 110 ? -1.636 15.047 -1.213 1 98.56 110 ASP A C 1
ATOM 848 O O . ASP A 1 110 ? -2.139 15.312 -2.307 1 98.56 110 ASP A O 1
ATOM 852 N N . THR A 1 111 ? -0.68 15.75 -0.79 1 98.69 111 THR A N 1
ATOM 853 C CA . THR A 1 111 ? -0.147 16.953 -1.424 1 98.69 111 THR A CA 1
ATOM 854 C C . THR A 1 111 ? 0.543 16.609 -2.74 1 98.69 111 THR A C 1
ATOM 856 O O . THR A 1 111 ? 0.812 17.484 -3.557 1 98.69 111 THR A O 1
ATOM 859 N N . GLU A 1 112 ? 0.877 15.344 -2.934 1 98.5 112 GLU A N 1
ATOM 860 C CA . GLU A 1 112 ? 1.661 14.922 -4.09 1 98.5 112 GLU A CA 1
ATOM 861 C C . GLU A 1 112 ? 0.765 14.344 -5.18 1 98.5 112 GLU A C 1
ATOM 863 O O . GLU A 1 112 ? 1.232 14.039 -6.281 1 98.5 112 GLU A O 1
ATOM 868 N N . GLY A 1 113 ? -0.523 14.109 -4.836 1 98.06 113 GLY A N 1
ATOM 869 C CA . GLY A 1 113 ? -1.466 13.547 -5.793 1 98.06 113 GLY A CA 1
ATOM 870 C C . GLY A 1 113 ? -1.756 12.078 -5.555 1 98.06 113 GLY A C 1
ATOM 871 O O . GLY A 1 113 ? -2.436 11.438 -6.359 1 98.06 113 GLY A O 1
ATOM 872 N N . ASN A 1 114 ? -1.236 11.492 -4.477 1 98.5 114 ASN A N 1
ATOM 873 C CA . ASN A 1 114 ? -1.514 10.102 -4.145 1 98.5 114 ASN A CA 1
ATOM 874 C C . ASN A 1 114 ? -2.859 9.945 -3.441 1 98.5 114 ASN A C 1
ATOM 876 O O . ASN A 1 114 ? -3.211 10.758 -2.582 1 98.5 114 ASN A O 1
ATOM 880 N N . TRP A 1 115 ? -3.555 9 -3.842 1 98.5 115 TRP A N 1
ATOM 881 C CA . TRP A 1 115 ? -4.738 8.617 -3.082 1 98.5 115 TRP A CA 1
ATOM 882 C C . TRP A 1 115 ? -4.398 7.559 -2.039 1 98.5 115 TRP A C 1
ATOM 884 O O . TRP A 1 115 ? -3.65 6.621 -2.322 1 98.5 115 TRP A O 1
ATOM 894 N N . LEU A 1 116 ? -4.859 7.77 -0.863 1 97.56 116 LEU A N 1
ATOM 895 C CA . LEU A 1 116 ? -4.707 6.777 0.192 1 97.56 116 LEU A CA 1
ATOM 896 C C . LEU A 1 116 ? -5.855 6.855 1.189 1 97.56 116 LEU A C 1
ATOM 898 O O . LEU A 1 116 ? -6.676 7.777 1.126 1 97.56 116 LEU A O 1
ATOM 902 N N . ALA A 1 117 ? -5.914 5.844 2.016 1 97.69 117 ALA A N 1
ATOM 903 C CA . ALA A 1 117 ? -6.961 5.793 3.033 1 97.69 117 ALA A CA 1
ATOM 904 C C . ALA A 1 117 ? -6.379 5.98 4.43 1 97.69 117 ALA A C 1
ATOM 906 O O . ALA A 1 117 ? -5.297 5.469 4.734 1 97.69 117 ALA A O 1
ATOM 907 N N . LEU A 1 118 ? -7.086 6.711 5.219 1 97.38 118 LEU A N 1
ATOM 908 C CA . LEU A 1 118 ? -6.859 6.793 6.656 1 97.38 118 LEU A CA 1
ATOM 909 C C . LEU A 1 118 ? -7.82 5.879 7.41 1 97.38 118 LEU A C 1
ATOM 911 O O . LEU A 1 118 ? -9.016 5.844 7.109 1 97.38 118 LEU A O 1
ATOM 915 N N . TYR A 1 119 ? -7.285 5.203 8.438 1 95.25 119 TYR A N 1
ATOM 916 C CA . TYR A 1 119 ? -8.047 4.082 8.977 1 95.25 119 TYR A CA 1
ATOM 917 C C . TYR A 1 119 ? -8.102 4.141 10.5 1 95.25 119 TYR A C 1
ATOM 919 O O . TYR A 1 119 ? -7.129 4.543 11.148 1 95.25 119 TYR A O 1
ATOM 927 N N . ALA A 1 120 ? -9.211 3.695 11.055 1 93.62 120 ALA A N 1
ATOM 928 C CA . ALA A 1 120 ? -9.391 3.402 12.477 1 93.62 120 ALA A CA 1
ATOM 929 C C . ALA A 1 120 ? -10.156 2.098 12.672 1 93.62 120 ALA A C 1
ATOM 931 O O . ALA A 1 120 ? -11.172 1.859 12.008 1 93.62 120 ALA A O 1
ATOM 932 N N . PRO A 1 121 ? -9.625 1.229 13.492 1 88.81 121 PRO A N 1
ATOM 933 C CA . PRO A 1 121 ? -10.352 -0.008 13.789 1 88.81 121 PRO A CA 1
ATOM 934 C C . PRO A 1 121 ? -11.672 0.242 14.516 1 88.81 121 PRO A C 1
ATOM 936 O O . PRO A 1 121 ? -11.922 1.355 14.984 1 88.81 121 PRO A O 1
ATOM 93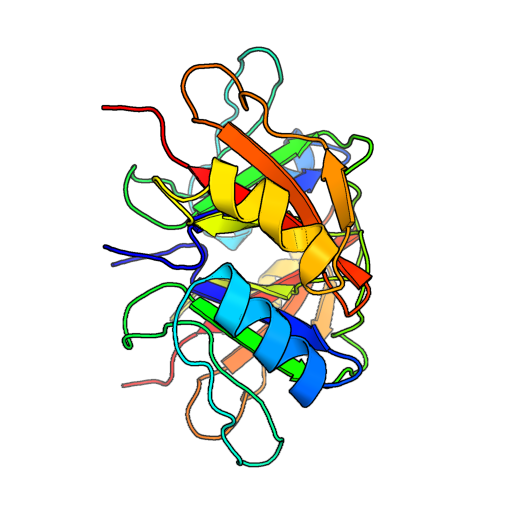9 N N . PRO A 1 122 ? -12.453 -0.745 14.469 1 86.69 122 PRO A N 1
ATOM 940 C CA . PRO A 1 122 ? -13.703 -0.57 15.203 1 86.69 122 PRO A CA 1
ATOM 941 C C . PRO A 1 122 ? -13.492 -0.346 16.703 1 86.69 122 PRO A C 1
ATOM 943 O O . PRO A 1 122 ? -12.516 -0.841 17.266 1 86.69 122 PRO A O 1
ATOM 946 N N . ALA A 1 123 ? -14.25 0.689 17.203 1 72.62 123 ALA A N 1
ATOM 947 C CA . ALA A 1 123 ? -14.172 0.965 18.625 1 72.62 123 ALA A CA 1
ATOM 948 C C . ALA A 1 123 ? -14.383 -0.307 19.453 1 72.62 123 ALA A C 1
ATOM 950 O O . ALA A 1 123 ? -15.211 -1.148 19.094 1 72.62 123 ALA A O 1
ATOM 951 N N . SER A 1 124 ? -13.266 -0.805 20.078 1 55.84 124 SER A N 1
ATOM 952 C CA . SER A 1 124 ? -13.469 -1.923 20.984 1 55.84 124 SER A CA 1
ATOM 953 C C . SER A 1 124 ? -14.656 -1.675 21.906 1 55.84 124 SER A C 1
ATOM 955 O O . SER A 1 124 ? -14.953 -0.528 22.25 1 55.84 124 SER A O 1
ATOM 957 N N . MET B 1 1 ? 0.909 -4.418 17.75 1 49.62 1 MET B N 1
ATOM 958 C CA . MET B 1 1 ? 1.972 -3.781 16.984 1 49.62 1 MET B CA 1
ATOM 959 C C . MET B 1 1 ? 1.445 -2.559 16.234 1 49.62 1 MET B C 1
ATOM 961 O O . MET B 1 1 ? 0.298 -2.549 15.781 1 49.62 1 MET B O 1
ATOM 965 N N . ASN B 1 2 ? 1.916 -1.343 16.609 1 63.19 2 ASN B N 1
ATOM 966 C CA . ASN B 1 2 ? 1.469 -0.046 16.109 1 63.19 2 ASN B CA 1
ATOM 967 C C . ASN B 1 2 ? 1.951 0.207 14.688 1 63.19 2 ASN B C 1
ATOM 969 O O . ASN B 1 2 ? 2.918 0.941 14.477 1 63.19 2 ASN B O 1
ATOM 973 N N . ASN B 1 3 ? 1.458 -0.557 13.719 1 77.69 3 ASN B N 1
ATOM 974 C CA . ASN B 1 3 ? 1.831 -0.367 12.32 1 77.69 3 A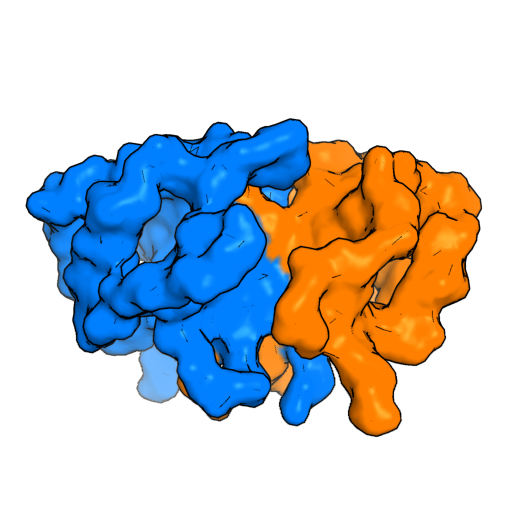SN B CA 1
ATOM 975 C C . ASN B 1 3 ? 1.263 0.933 11.758 1 77.69 3 ASN B C 1
ATOM 977 O O . ASN B 1 3 ? 0.126 1.3 12.062 1 77.69 3 ASN B O 1
ATOM 981 N N . THR B 1 4 ? 2.127 1.65 11.164 1 82.81 4 THR B N 1
ATOM 982 C CA . THR B 1 4 ? 1.659 2.824 10.438 1 82.81 4 THR B CA 1
ATOM 983 C C . THR B 1 4 ? 0.873 2.414 9.195 1 82.81 4 THR B C 1
ATOM 985 O O . THR B 1 4 ? -0.252 2.873 8.984 1 82.81 4 THR B O 1
ATOM 988 N N . LEU B 1 5 ? 1.453 1.521 8.422 1 88.56 5 LEU B N 1
ATOM 989 C CA . LEU B 1 5 ? 0.797 0.854 7.305 1 88.56 5 LEU B CA 1
ATOM 990 C C . LEU B 1 5 ? 0.063 -0.398 7.773 1 88.56 5 LEU B C 1
ATOM 992 O O . LEU B 1 5 ? 0.689 -1.35 8.242 1 88.56 5 LEU B O 1
ATOM 996 N N . VAL B 1 6 ? -1.219 -0.445 7.551 1 88.19 6 VAL B N 1
ATOM 997 C CA . VAL B 1 6 ? -1.928 -1.521 8.234 1 88.19 6 VAL B CA 1
ATOM 998 C C . VAL B 1 6 ? -2.67 -2.383 7.215 1 88.19 6 VAL B C 1
ATOM 1000 O O . VAL B 1 6 ? -3.061 -3.514 7.516 1 88.19 6 VAL B O 1
ATOM 1003 N N . TRP B 1 7 ? -2.842 -1.794 6.059 1 91 7 TRP B N 1
ATOM 1004 C CA . TRP B 1 7 ? -3.709 -2.498 5.117 1 91 7 TRP B CA 1
ATOM 1005 C C . TRP B 1 7 ? -3.508 -1.979 3.699 1 91 7 TRP B C 1
ATOM 1007 O O . TRP B 1 7 ? -3.08 -0.838 3.502 1 91 7 TRP B O 1
ATOM 1017 N N . ALA B 1 8 ? -3.809 -2.799 2.727 1 95.38 8 ALA B N 1
ATOM 1018 C CA . ALA B 1 8 ? -3.902 -2.371 1.334 1 95.38 8 ALA B CA 1
ATOM 1019 C C . ALA B 1 8 ? -5.062 -3.064 0.624 1 95.38 8 ALA B C 1
ATOM 1021 O O . ALA B 1 8 ? -5.309 -4.25 0.842 1 95.38 8 ALA B O 1
ATOM 1022 N N . ASP B 1 9 ? -5.746 -2.34 -0.172 1 96.31 9 ASP B N 1
ATOM 1023 C CA . ASP B 1 9 ? -6.719 -2.902 -1.105 1 96.31 9 ASP B CA 1
ATOM 1024 C C . ASP B 1 9 ? -6.113 -3.049 -2.502 1 96.31 9 ASP B C 1
ATOM 1026 O O . ASP B 1 9 ? -5.652 -2.07 -3.09 1 96.31 9 ASP B O 1
ATOM 1030 N N . ILE B 1 10 ? -6.098 -4.195 -3 1 97.75 10 ILE B N 1
ATOM 1031 C CA . ILE B 1 10 ? -5.652 -4.465 -4.363 1 97.75 10 ILE B CA 1
ATOM 1032 C C . ILE B 1 10 ? -6.859 -4.676 -5.27 1 97.75 10 ILE B C 1
ATOM 1034 O O . ILE B 1 10 ? -7.559 -5.684 -5.156 1 97.75 10 ILE B O 1
ATOM 1038 N N . PRO B 1 11 ? -7.078 -3.73 -6.109 1 98.12 11 PRO B N 1
ATOM 1039 C CA . PRO B 1 11 ? -8.258 -3.855 -6.965 1 98.12 11 PRO B CA 1
ATOM 1040 C C . PRO B 1 11 ? -8.125 -4.973 -8 1 98.12 11 PRO B C 1
ATOM 1042 O O . PRO B 1 11 ? -7.035 -5.184 -8.547 1 98.12 11 PRO B O 1
ATOM 1045 N N . THR B 1 12 ? -9.211 -5.586 -8.258 1 98.06 12 THR B N 1
ATOM 1046 C CA . THR B 1 12 ? -9.188 -6.719 -9.18 1 98.06 12 THR B CA 1
ATOM 1047 C C . THR B 1 12 ? -10.312 -6.605 -10.203 1 98.06 12 THR B C 1
ATOM 1049 O O . THR B 1 12 ? -11.43 -6.215 -9.867 1 98.06 12 THR B O 1
ATOM 1052 N N . ARG B 1 13 ? -10 -6.941 -11.422 1 97.31 13 ARG B N 1
ATOM 1053 C CA . ARG B 1 13 ? -11 -7.07 -12.484 1 97.31 13 ARG B CA 1
ATOM 1054 C C . ARG B 1 13 ? -11.68 -8.438 -12.43 1 97.31 13 ARG B C 1
ATOM 1056 O O . ARG B 1 13 ? -12.867 -8.555 -12.734 1 97.31 13 ARG B O 1
ATOM 1063 N N . ASP B 1 14 ? -10.992 -9.398 -12.117 1 97.75 14 ASP B N 1
ATOM 1064 C CA . ASP B 1 14 ? -11.414 -10.789 -11.961 1 97.75 14 ASP B CA 1
ATOM 1065 C C . ASP B 1 14 ? -10.867 -11.383 -10.672 1 97.75 14 ASP B C 1
ATOM 1067 O O . ASP B 1 14 ? -9.695 -11.758 -10.602 1 97.75 14 ASP B O 1
ATOM 1071 N N . LEU B 1 15 ? -11.773 -11.531 -9.68 1 97.38 15 LEU B N 1
ATOM 1072 C CA . LEU B 1 15 ? -11.352 -11.93 -8.344 1 97.38 15 LEU B CA 1
ATOM 1073 C C . LEU B 1 15 ? -10.797 -13.352 -8.352 1 97.38 15 LEU B C 1
ATOM 1075 O O . LEU B 1 15 ? -9.805 -13.641 -7.688 1 97.38 15 LEU B O 1
ATOM 1079 N N . ASP B 1 16 ? -11.445 -14.219 -9.086 1 97.5 16 ASP B N 1
ATOM 1080 C CA . ASP B 1 16 ? -11 -15.609 -9.133 1 97.5 16 ASP B CA 1
ATOM 1081 C C . ASP B 1 16 ? -9.602 -15.711 -9.727 1 97.5 16 ASP B C 1
ATOM 1083 O O . ASP B 1 16 ? -8.75 -16.438 -9.211 1 97.5 16 ASP B O 1
ATOM 1087 N N . ARG B 1 17 ? -9.367 -14.984 -10.766 1 98 17 ARG B N 1
ATOM 1088 C CA . ARG B 1 17 ? -8.055 -14.961 -11.398 1 98 17 ARG B CA 1
ATOM 1089 C C . ARG B 1 17 ? -7 -14.391 -10.453 1 98 17 ARG B C 1
ATOM 1091 O O . ARG B 1 17 ? -5.898 -14.93 -10.344 1 98 17 ARG B O 1
ATOM 1098 N N . ALA B 1 18 ? -7.332 -13.312 -9.789 1 98.25 18 ALA B N 1
ATOM 1099 C CA . ALA B 1 18 ? -6.418 -12.688 -8.836 1 98.25 18 ALA B CA 1
ATOM 1100 C C . ALA B 1 18 ? -6.098 -13.641 -7.68 1 98.25 18 ALA B C 1
ATOM 1102 O O . ALA B 1 18 ? -4.941 -13.758 -7.27 1 98.25 18 ALA B O 1
ATOM 1103 N N . MET B 1 19 ? -7.137 -14.297 -7.172 1 97.19 19 MET B N 1
ATOM 1104 C CA . MET B 1 19 ? -6.93 -15.227 -6.07 1 97.19 19 MET B CA 1
ATOM 1105 C C . MET B 1 19 ? -5.961 -16.344 -6.469 1 97.19 19 MET B C 1
ATOM 1107 O O . MET B 1 19 ? -5.082 -16.703 -5.691 1 97.19 19 MET B O 1
ATOM 1111 N N . ALA B 1 20 ? -6.09 -16.875 -7.617 1 97.75 20 ALA B N 1
ATOM 1112 C CA . ALA B 1 20 ? -5.195 -17.906 -8.109 1 97.75 20 ALA B CA 1
ATOM 1113 C C . ALA B 1 20 ? -3.76 -17.406 -8.211 1 97.75 20 ALA B C 1
ATOM 1115 O O . ALA B 1 20 ? -2.818 -18.094 -7.809 1 97.75 20 ALA B O 1
ATOM 1116 N N . PHE B 1 21 ? -3.611 -16.234 -8.703 1 98.5 21 PHE B N 1
ATOM 1117 C CA . PHE B 1 21 ? -2.297 -15.617 -8.859 1 98.5 21 PHE B CA 1
ATOM 1118 C C . PHE B 1 21 ? -1.616 -15.445 -7.508 1 98.5 21 PHE B C 1
ATOM 1120 O O . PHE B 1 21 ? -0.483 -15.891 -7.316 1 98.5 21 PHE B O 1
ATOM 1127 N N . TYR B 1 22 ? -2.297 -14.781 -6.578 1 97.31 22 TYR B N 1
ATOM 1128 C CA . TYR B 1 22 ? -1.68 -14.445 -5.301 1 97.31 22 TYR B CA 1
ATOM 1129 C C . TYR B 1 22 ? -1.509 -15.695 -4.438 1 97.31 22 TYR B C 1
ATOM 1131 O O . TYR B 1 22 ? -0.569 -15.781 -3.643 1 97.31 22 TYR B O 1
ATOM 1139 N N . SER B 1 23 ? -2.428 -16.688 -4.574 1 96.19 23 SER B N 1
ATOM 1140 C CA . SER B 1 23 ? -2.254 -17.969 -3.885 1 96.19 23 SER B CA 1
ATOM 1141 C C . SER B 1 23 ? -0.965 -18.656 -4.32 1 96.19 23 SER B C 1
ATOM 1143 O O . SER B 1 23 ? -0.193 -19.125 -3.48 1 96.19 23 SER B O 1
ATOM 1145 N N . ALA B 1 24 ? -0.754 -18.703 -5.562 1 96.62 24 ALA B N 1
ATOM 1146 C CA . ALA B 1 24 ? 0.462 -19.312 -6.102 1 96.62 24 ALA B CA 1
ATOM 1147 C C . ALA B 1 24 ? 1.696 -18.5 -5.707 1 96.62 24 ALA B C 1
ATOM 1149 O O . ALA B 1 24 ? 2.713 -19.062 -5.301 1 96.62 24 ALA B O 1
ATOM 1150 N N . LEU B 1 25 ? 1.605 -17.188 -5.836 1 96.19 25 LEU B N 1
ATOM 1151 C CA . LEU B 1 25 ? 2.721 -16.297 -5.566 1 96.19 25 LEU B CA 1
ATOM 1152 C C . LEU B 1 25 ? 3.172 -16.406 -4.113 1 96.19 25 LEU B C 1
ATOM 1154 O O . LEU B 1 25 ? 4.371 -16.516 -3.838 1 96.19 25 LEU B O 1
ATOM 1158 N N . LEU B 1 26 ? 2.189 -16.391 -3.219 1 93.12 26 LEU B N 1
ATOM 1159 C CA . LEU B 1 26 ? 2.494 -16.359 -1.793 1 93.12 26 LEU B CA 1
ATOM 1160 C C . LEU B 1 26 ? 2.574 -17.766 -1.227 1 93.12 26 LEU B C 1
ATOM 1162 O O . LEU B 1 26 ? 2.967 -17.969 -0.074 1 93.12 26 LEU B O 1
ATOM 1166 N N . ASP B 1 27 ? 2.191 -18.734 -2.018 1 92.38 27 ASP B N 1
ATOM 1167 C CA . ASP B 1 27 ? 2.205 -20.141 -1.648 1 92.38 27 ASP B CA 1
ATOM 1168 C C . ASP B 1 27 ? 1.345 -20.391 -0.412 1 92.38 27 ASP B C 1
ATOM 1170 O O . ASP B 1 27 ? 1.797 -21.016 0.548 1 92.38 27 ASP B O 1
ATOM 1174 N N . VAL B 1 28 ? 0.184 -19.766 -0.346 1 89.06 28 VAL B N 1
ATOM 1175 C CA . VAL B 1 28 ? -0.833 -19.953 0.686 1 89.06 28 VAL B CA 1
ATOM 1176 C C . VAL B 1 28 ? -2.219 -19.969 0.045 1 89.06 28 VAL B C 1
ATOM 1178 O O . VAL B 1 28 ? -2.426 -19.391 -1.022 1 89.06 28 VAL B O 1
ATOM 1181 N N . PRO B 1 29 ? -3.113 -20.641 0.7 1 91.19 29 PRO B N 1
ATOM 1182 C CA . PRO B 1 29 ? -4.48 -20.578 0.184 1 91.19 29 PRO B CA 1
ATOM 1183 C C . PRO B 1 29 ? -5.098 -19.188 0.34 1 91.19 29 PRO B C 1
ATOM 1185 O O . PRO B 1 29 ? -4.859 -18.5 1.345 1 91.19 29 PRO B O 1
ATOM 1188 N N . VAL B 1 30 ? -5.723 -18.703 -0.705 1 92.25 30 VAL B N 1
ATOM 1189 C CA . VAL B 1 30 ? -6.527 -17.484 -0.697 1 92.25 30 VAL B CA 1
ATOM 1190 C C . VAL B 1 30 ? -7.984 -17.828 -0.998 1 92.25 30 VAL B C 1
ATOM 1192 O O . VAL B 1 30 ? -8.297 -18.344 -2.072 1 92.25 30 VAL B O 1
ATOM 1195 N N . THR B 1 31 ? -8.805 -17.609 -0.016 1 90.75 31 THR B N 1
ATOM 1196 C CA . THR B 1 31 ? -10.211 -17.984 -0.16 1 90.75 31 THR B CA 1
ATOM 1197 C C . THR B 1 31 ? -11.102 -16.75 -0.164 1 90.75 31 THR B C 1
ATOM 1199 O O . THR B 1 31 ? -10.859 -15.797 0.581 1 90.75 31 THR B O 1
ATOM 1202 N N . PRO B 1 32 ? -12.156 -16.828 -0.926 1 93.31 32 PRO B N 1
ATOM 1203 C CA . PRO B 1 32 ? -13.062 -15.672 -0.989 1 93.31 32 PRO B CA 1
ATOM 1204 C C . PRO B 1 32 ? -13.969 -15.57 0.233 1 93.31 32 PRO B C 1
ATOM 1206 O O . PRO B 1 32 ? -14.289 -16.578 0.857 1 93.31 32 PRO B O 1
ATOM 1209 N N . ILE B 1 33 ? -14.25 -14.422 0.604 1 90.81 33 ILE B N 1
ATOM 1210 C CA . ILE B 1 33 ? -15.211 -14.086 1.647 1 90.81 33 ILE B CA 1
ATOM 1211 C C . ILE B 1 33 ? -16.406 -13.359 1.035 1 90.81 33 ILE B C 1
ATOM 1213 O O . ILE B 1 33 ? -16.234 -12.43 0.243 1 90.81 33 ILE B O 1
ATOM 1217 N N . GLN B 1 34 ? -17.531 -13.812 1.308 1 90.69 34 GLN B N 1
ATOM 1218 C CA . GLN B 1 34 ? -18.75 -13.172 0.817 1 90.69 34 GLN B CA 1
ATOM 1219 C C . GLN B 1 34 ? -19.438 -12.367 1.922 1 90.69 34 GLN B C 1
ATOM 1221 O O . GLN B 1 34 ? -19.922 -12.938 2.902 1 90.69 34 GLN B O 1
ATOM 1226 N N . GLU B 1 35 ? -19.406 -11.094 1.82 1 89.25 35 GLU B N 1
ATOM 1227 C CA . GLU B 1 35 ? -20.172 -10.156 2.633 1 89.25 35 GLU B CA 1
ATOM 1228 C C . GLU B 1 35 ? -21.062 -9.266 1.762 1 89.25 35 GLU B C 1
ATOM 1230 O O . GLU B 1 35 ? -21.797 -9.758 0.909 1 89.25 35 GLU B O 1
ATOM 1235 N N . GLU B 1 36 ? -21.062 -7.938 1.911 1 84.88 36 GLU B N 1
ATOM 1236 C CA . GLU B 1 36 ? -21.766 -7.055 0.987 1 84.88 36 GLU B CA 1
ATOM 1237 C C . GLU B 1 36 ? -21.156 -7.125 -0.412 1 84.88 36 GLU B C 1
ATOM 1239 O O . GLU B 1 36 ? -21.875 -6.98 -1.409 1 84.88 36 GLU B O 1
ATOM 1244 N N . ILE B 1 37 ? -19.844 -7.43 -0.353 1 86.19 37 ILE B N 1
ATOM 1245 C CA . ILE B 1 37 ? -19.125 -7.637 -1.597 1 86.19 37 ILE B CA 1
ATOM 1246 C C . ILE B 1 37 ? -18.25 -8.891 -1.486 1 86.19 37 ILE B C 1
ATOM 1248 O O . ILE B 1 37 ? -17.953 -9.352 -0.382 1 86.19 37 ILE B O 1
ATOM 1252 N N . ARG B 1 38 ? -17.953 -9.438 -2.586 1 93.56 38 ARG B N 1
ATOM 1253 C CA . ARG B 1 38 ? -17.047 -10.578 -2.629 1 93.56 38 ARG B CA 1
ATOM 1254 C C . ARG B 1 38 ? -15.594 -10.117 -2.686 1 93.56 38 ARG B C 1
ATOM 1256 O O . ARG B 1 38 ? -15.219 -9.312 -3.543 1 93.56 38 ARG B O 1
ATOM 1263 N N . PHE B 1 39 ? -14.797 -10.57 -1.725 1 94 39 PHE B N 1
ATOM 1264 C CA . PHE B 1 39 ? -13.391 -10.211 -1.659 1 94 39 PHE B CA 1
ATOM 1265 C C . PHE B 1 39 ? -12.562 -11.344 -1.061 1 94 39 PHE B C 1
ATOM 1267 O O . PHE B 1 39 ? -13.102 -12.406 -0.734 1 94 39 PHE B O 1
ATOM 1274 N N . ALA B 1 40 ? -11.273 -11.203 -1.022 1 94.44 40 ALA B N 1
ATOM 1275 C CA . ALA B 1 40 ? -10.367 -12.18 -0.415 1 94.44 40 ALA B CA 1
ATOM 1276 C C . ALA B 1 40 ? -9.234 -11.492 0.338 1 94.44 40 ALA B C 1
ATOM 1278 O O . ALA B 1 40 ? -8.781 -10.414 -0.067 1 94.44 40 ALA B O 1
ATOM 1279 N N . MET B 1 41 ? -8.828 -12.078 1.418 1 90.94 41 MET B N 1
ATOM 1280 C CA . MET B 1 41 ? -7.715 -11.555 2.203 1 90.94 41 MET B CA 1
ATOM 1281 C C . MET B 1 41 ? -6.449 -12.375 1.967 1 90.94 41 MET B C 1
ATOM 1283 O O . MET B 1 41 ? -6.504 -13.602 1.893 1 90.94 41 MET B O 1
ATOM 1287 N N . LEU B 1 42 ? -5.387 -11.562 1.833 1 88.94 42 LEU B N 1
ATOM 1288 C CA . LEU B 1 42 ? -4.09 -12.227 1.733 1 88.94 42 LEU B CA 1
ATOM 1289 C C . LEU B 1 42 ? -3.531 -12.539 3.117 1 88.94 42 LEU B C 1
ATOM 1291 O O . LEU B 1 42 ? -3.387 -11.641 3.951 1 88.94 42 LEU B O 1
ATOM 1295 N N . ARG B 1 43 ? -3.119 -13.68 3.359 1 72.06 43 ARG B N 1
ATOM 1296 C CA . ARG B 1 43 ? -2.59 -14.188 4.617 1 72.06 43 ARG B CA 1
ATOM 1297 C C . ARG B 1 43 ? -2.812 -13.195 5.75 1 72.06 43 ARG B C 1
ATOM 1299 O O . ARG B 1 43 ? -2.035 -12.258 5.922 1 72.06 43 ARG B O 1
ATOM 1306 N N . HIS B 1 44 ? -3.861 -13.195 6.441 1 65.31 44 HIS B N 1
ATOM 1307 C CA . HIS B 1 44 ? -4.23 -12.344 7.566 1 65.31 44 HIS B CA 1
ATOM 1308 C C . HIS B 1 44 ? -4.461 -13.164 8.828 1 65.31 44 HIS B C 1
ATOM 1310 O O . HIS B 1 44 ? -5.242 -14.117 8.82 1 65.31 44 HIS B O 1
ATOM 1316 N N . ASP B 1 45 ? -3.561 -12.867 9.719 1 60.56 45 ASP B N 1
ATOM 1317 C CA . ASP B 1 45 ? -3.727 -13.60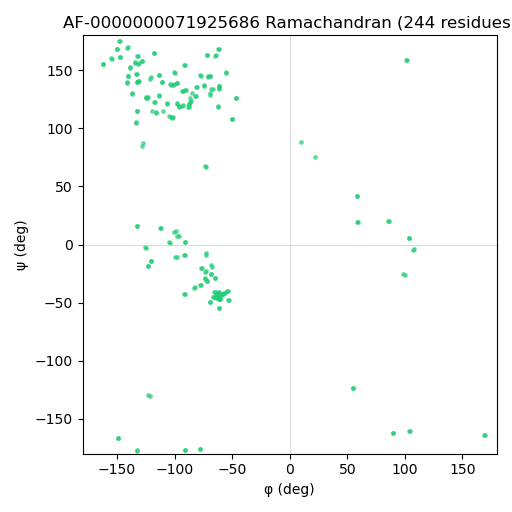9 10.969 1 60.56 45 ASP B CA 1
ATOM 1318 C C . ASP B 1 45 ? -4.438 -12.758 12.023 1 60.56 45 ASP B C 1
ATOM 1320 O O . ASP B 1 45 ? -4.508 -13.141 13.188 1 60.56 45 ASP B O 1
ATOM 1324 N N . GLY B 1 46 ? -4.988 -11.664 11.641 1 57.03 46 GLY B N 1
ATOM 1325 C CA . GLY B 1 46 ? -5.73 -10.812 12.555 1 57.03 46 GLY B CA 1
ATOM 1326 C C . GLY B 1 46 ? -4.914 -9.641 13.07 1 57.03 46 GLY B C 1
ATOM 1327 O O . GLY B 1 46 ? -5.477 -8.609 13.453 1 57.03 46 GLY B O 1
ATOM 1328 N N . ASN B 1 47 ? -3.654 -9.703 13.125 1 55.12 47 ASN B N 1
ATOM 1329 C CA . ASN B 1 47 ? -2.842 -8.641 13.711 1 55.12 47 ASN B CA 1
ATOM 1330 C C . ASN B 1 47 ? -1.775 -8.148 12.742 1 55.12 47 ASN B C 1
ATOM 1332 O O . ASN B 1 47 ? -1.029 -7.215 13.047 1 55.12 47 ASN B O 1
ATOM 1336 N N . ASN B 1 48 ? -1.772 -8.773 11.656 1 61.34 48 ASN B N 1
ATOM 1337 C CA . ASN B 1 48 ? -0.689 -8.43 10.734 1 61.34 48 ASN B CA 1
ATOM 1338 C C . ASN B 1 48 ? -1.156 -7.465 9.648 1 61.34 48 ASN B C 1
ATOM 1340 O O . ASN B 1 48 ? -2.344 -7.414 9.328 1 61.34 48 ASN B O 1
ATOM 1344 N N . ALA B 1 49 ? -0.267 -6.652 9.242 1 73.44 49 ALA B N 1
ATOM 1345 C CA . ALA B 1 49 ? -0.556 -5.898 8.023 1 73.44 49 ALA B CA 1
ATOM 1346 C C . ALA B 1 49 ? -0.735 -6.836 6.828 1 73.44 49 ALA B C 1
ATOM 1348 O O . ALA B 1 49 ? 0.129 -7.672 6.551 1 73.44 49 ALA B O 1
ATOM 1349 N N . ALA B 1 50 ? -1.906 -6.738 6.328 1 81.44 50 ALA B N 1
ATOM 1350 C CA . ALA B 1 50 ? -2.236 -7.594 5.195 1 81.44 50 ALA B CA 1
ATOM 1351 C C . ALA B 1 50 ? -2.906 -6.797 4.082 1 81.44 50 ALA B C 1
ATOM 1353 O O . ALA B 1 50 ? -2.814 -5.566 4.047 1 81.44 50 ALA B O 1
ATOM 1354 N N . ALA B 1 51 ? -3.305 -7.535 3.018 1 91.5 51 ALA B N 1
ATOM 1355 C CA . ALA B 1 51 ? -3.977 -6.93 1.872 1 91.5 51 ALA B CA 1
ATOM 1356 C C . ALA B 1 51 ? -5.227 -7.715 1.49 1 91.5 51 ALA B C 1
ATOM 1358 O O . ALA B 1 51 ? -5.379 -8.875 1.874 1 91.5 51 ALA B O 1
ATOM 1359 N N . CYS B 1 52 ? -6.051 -7.004 0.889 1 93.38 52 CYS B N 1
ATOM 1360 C CA . CYS B 1 52 ? -7.266 -7.641 0.393 1 93.38 52 CYS B CA 1
ATOM 1361 C C . CYS B 1 52 ? -7.383 -7.484 -1.118 1 93.38 52 CYS B C 1
ATOM 1363 O O . CYS B 1 52 ? -6.934 -6.484 -1.681 1 93.38 52 CYS B O 1
ATOM 1365 N N . LEU B 1 53 ? -7.887 -8.492 -1.702 1 96.5 53 LEU B N 1
ATOM 1366 C CA . LEU B 1 53 ? -8.32 -8.461 -3.096 1 96.5 53 LEU B CA 1
ATOM 1367 C C . LEU B 1 53 ? -9.805 -8.125 -3.199 1 96.5 53 LEU B C 1
ATOM 1369 O O . LEU B 1 53 ? -10.641 -8.812 -2.619 1 96.5 53 LEU B O 1
ATOM 1373 N N . GLY B 1 54 ? -10.086 -7.047 -3.848 1 95.25 54 GLY B N 1
ATOM 1374 C CA . GLY B 1 54 ? -11.477 -6.629 -3.928 1 95.25 54 GLY B CA 1
ATOM 1375 C C . GLY B 1 54 ? -11.852 -6.074 -5.289 1 95.25 54 GLY B C 1
ATOM 1376 O O . GLY B 1 54 ? -10.984 -5.785 -6.109 1 95.25 54 GLY B O 1
ATOM 1377 N N . PRO B 1 55 ? -13.109 -5.879 -5.488 1 92.81 55 PRO B N 1
ATOM 1378 C CA . PRO B 1 55 ? -13.578 -5.395 -6.789 1 92.81 55 PRO B CA 1
ATOM 1379 C C . PRO B 1 55 ? -13.227 -3.932 -7.039 1 92.81 55 PRO B C 1
ATOM 1381 O O . PRO B 1 55 ? -12.93 -3.195 -6.09 1 92.81 55 PRO B O 1
ATOM 1384 N N . MET B 1 56 ? -13.312 -3.555 -8.297 1 93.94 56 MET B N 1
ATOM 1385 C CA . MET B 1 56 ? -13.062 -2.174 -8.703 1 93.94 56 MET B CA 1
ATOM 1386 C C . MET B 1 56 ? -14.195 -1.264 -8.242 1 93.94 56 MET B C 1
ATOM 1388 O O . MET B 1 56 ? -15.352 -1.691 -8.164 1 93.94 56 MET B O 1
ATOM 1392 N N . ASP B 1 57 ? -13.906 -0.109 -7.887 1 93.5 57 ASP B N 1
ATOM 1393 C CA . ASP B 1 57 ? -14.852 0.988 -7.719 1 93.5 57 ASP B CA 1
ATOM 1394 C C . ASP B 1 57 ? -14.195 2.332 -8.023 1 93.5 57 ASP B C 1
ATOM 1396 O O . ASP B 1 57 ? -13.172 2.389 -8.711 1 93.5 57 ASP B O 1
ATOM 1400 N N . LYS B 1 58 ? -14.781 3.402 -7.688 1 94.06 58 LYS B N 1
ATOM 1401 C CA . LYS B 1 58 ? -14.266 4.734 -8.008 1 94.06 58 LYS B CA 1
ATOM 1402 C C . LYS B 1 58 ? -12.836 4.906 -7.504 1 94.06 58 LYS B C 1
ATOM 1404 O O . LYS B 1 58 ? -11.984 5.457 -8.211 1 94.06 58 LYS B O 1
ATOM 1409 N N . TYR B 1 59 ? -12.547 4.395 -6.316 1 95 59 TYR B N 1
ATOM 1410 C CA . TYR B 1 59 ? -11.266 4.652 -5.664 1 95 59 TYR B CA 1
ATOM 1411 C C . TYR B 1 59 ? -10.344 3.441 -5.762 1 95 59 TYR B C 1
ATOM 1413 O O . TYR B 1 59 ? -9.219 3.467 -5.262 1 95 59 TYR B O 1
ATOM 1421 N N . HIS B 1 60 ? -10.844 2.412 -6.422 1 95.69 60 HIS B N 1
ATOM 1422 C CA . HIS B 1 60 ? -10.117 1.153 -6.57 1 95.69 60 HIS B CA 1
ATOM 1423 C C . HIS B 1 60 ? -10.039 0.735 -8.039 1 95.69 60 HIS B C 1
ATOM 1425 O O . HIS B 1 60 ? -10.898 -0.002 -8.523 1 95.69 60 HIS B O 1
ATOM 1431 N N . GLN B 1 61 ? -9.047 1.233 -8.633 1 97.56 61 GLN B N 1
ATOM 1432 C CA . GLN B 1 61 ? -8.781 0.904 -10.031 1 97.56 61 GLN B CA 1
ATOM 1433 C C . GLN B 1 6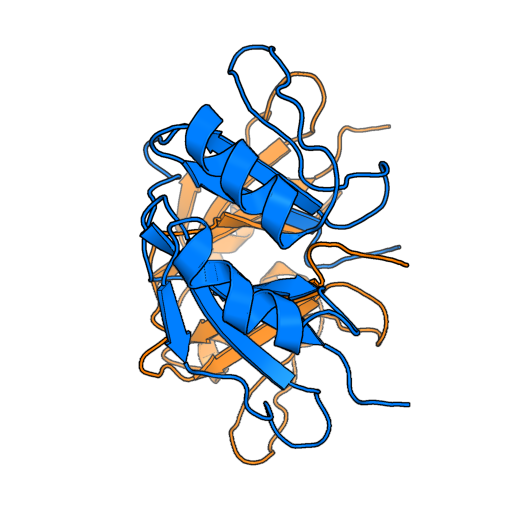1 ? -7.371 0.355 -10.211 1 97.56 61 GLN B C 1
ATOM 1435 O O . GLN B 1 61 ? -6.402 0.955 -9.734 1 97.56 61 GLN B O 1
ATOM 1440 N N . PRO B 1 62 ? -7.312 -0.802 -10.844 1 98.19 62 PRO B N 1
ATOM 1441 C CA . PRO B 1 62 ? -5.961 -1.313 -11.086 1 98.19 62 PRO B CA 1
ATOM 1442 C C . PRO B 1 62 ? -5.078 -0.321 -11.844 1 98.19 62 PRO B C 1
ATOM 1444 O O . PRO B 1 62 ? -5.578 0.45 -12.664 1 98.19 62 PRO B O 1
ATOM 1447 N N . GLY B 1 63 ? -3.809 -0.353 -11.547 1 97.69 63 GLY B N 1
ATOM 1448 C CA . GLY B 1 63 ? -2.92 0.55 -12.258 1 97.69 63 GLY B CA 1
ATOM 1449 C C . GLY B 1 63 ? -1.523 0.602 -11.664 1 97.69 63 GLY B C 1
ATOM 1450 O O . GLY B 1 63 ? -1.109 -0.317 -10.961 1 97.69 63 GLY B O 1
ATOM 1451 N N . HIS B 1 64 ? -0.828 1.618 -12.07 1 97.06 64 HIS B N 1
ATOM 1452 C CA . HIS B 1 64 ? 0.61 1.605 -11.828 1 97.06 64 HIS B CA 1
ATOM 1453 C C . HIS B 1 64 ? 1.082 2.936 -11.25 1 97.06 64 HIS B C 1
ATOM 1455 O O . HIS B 1 64 ? 2.266 3.271 -11.336 1 97.06 64 HIS B O 1
ATOM 1461 N N . THR B 1 65 ? 0.137 3.711 -10.773 1 97.44 65 THR B N 1
ATOM 1462 C CA . THR B 1 65 ? 0.5 4.969 -10.133 1 97.44 65 THR B CA 1
ATOM 1463 C C . THR B 1 65 ? 0.076 4.973 -8.672 1 97.44 65 THR B C 1
ATOM 1465 O O . THR B 1 65 ? -0.7 4.117 -8.242 1 97.44 65 THR B O 1
ATOM 1468 N N . GLY B 1 66 ? 0.628 5.941 -7.883 1 97.31 66 GLY B N 1
ATOM 1469 C CA . GLY B 1 66 ? 0.371 5.992 -6.453 1 97.31 66 GLY B CA 1
ATOM 1470 C C . GLY B 1 66 ? 1.367 5.188 -5.637 1 97.31 66 GLY B C 1
ATOM 1471 O O . GLY B 1 66 ? 2.451 4.859 -6.125 1 97.31 66 GLY B O 1
ATOM 1472 N N . PRO B 1 67 ? 1.037 4.879 -4.418 1 97.5 67 PRO B N 1
ATOM 1473 C CA . PRO B 1 67 ? 1.95 4.109 -3.574 1 97.5 67 PRO B CA 1
ATOM 1474 C C . PRO B 1 67 ? 2.246 2.721 -4.137 1 97.5 67 PRO B C 1
ATOM 1476 O O . PRO B 1 67 ? 1.351 2.062 -4.672 1 97.5 67 PRO B O 1
ATOM 1479 N N . LEU B 1 68 ? 3.445 2.35 -4.102 1 97.69 68 LEU B N 1
ATOM 1480 C CA . LEU B 1 68 ? 3.873 1.004 -4.465 1 97.69 68 LEU B CA 1
ATOM 1481 C C . LEU B 1 68 ? 4.004 0.122 -3.227 1 97.69 68 LEU B C 1
ATOM 1483 O O . LEU B 1 68 ? 4.832 0.388 -2.354 1 97.69 68 LEU B O 1
ATOM 1487 N N . ILE B 1 69 ? 3.262 -0.926 -3.139 1 96.75 69 ILE B N 1
ATOM 1488 C CA . ILE B 1 69 ? 3.293 -1.772 -1.95 1 96.75 69 ILE B CA 1
ATOM 1489 C C . ILE B 1 69 ? 4.324 -2.883 -2.135 1 96.75 69 ILE B C 1
ATOM 1491 O O . ILE B 1 69 ? 4.629 -3.275 -3.264 1 96.75 69 ILE B O 1
ATOM 1495 N N . TYR B 1 70 ? 4.809 -3.354 -1.032 1 95.06 70 TYR B N 1
ATOM 1496 C CA . TYR B 1 70 ? 5.777 -4.441 -0.981 1 95.06 70 TYR B CA 1
ATOM 1497 C C . TYR B 1 70 ? 5.203 -5.645 -0.24 1 95.06 70 TYR B C 1
ATOM 1499 O O . TYR B 1 70 ? 4.797 -5.531 0.918 1 95.06 70 TYR B O 1
ATOM 1507 N N . LEU B 1 71 ? 5.18 -6.758 -0.903 1 94 71 LEU B N 1
ATOM 1508 C CA . LEU B 1 71 ? 4.809 -8.016 -0.27 1 94 71 LEU B CA 1
ATOM 1509 C C . LEU B 1 71 ? 6.043 -8.844 0.064 1 94 71 LEU B C 1
ATOM 1511 O O . LEU B 1 71 ? 6.961 -8.953 -0.751 1 94 71 LEU B O 1
ATOM 1515 N N . SER B 1 72 ? 6.016 -9.406 1.208 1 91.75 72 SER B N 1
ATOM 1516 C CA . SER B 1 72 ? 7.172 -10.172 1.667 1 91.75 72 SER B CA 1
ATOM 1517 C C . SER B 1 72 ? 7.168 -11.586 1.082 1 91.75 72 SER B C 1
ATOM 1519 O O . SER B 1 72 ? 6.1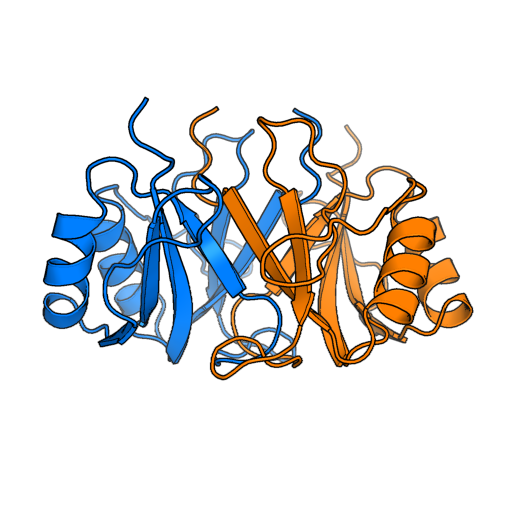8 -12.312 1.205 1 91.75 72 SER B O 1
ATOM 1521 N N . LEU B 1 73 ? 8.297 -11.906 0.497 1 91.94 73 LEU B N 1
ATOM 1522 C CA . LEU B 1 73 ? 8.461 -13.258 -0.016 1 91.94 73 LEU B CA 1
ATOM 1523 C C . LEU B 1 73 ? 9.648 -13.953 0.644 1 91.94 73 LEU B C 1
ATOM 1525 O O . LEU B 1 73 ? 9.82 -15.164 0.497 1 91.94 73 LEU B O 1
ATOM 1529 N N . GLY B 1 74 ? 10.484 -13.18 1.316 1 89.75 74 GLY B N 1
ATOM 1530 C CA . GLY B 1 74 ? 11.641 -13.75 2 1 89.75 74 GLY B CA 1
ATOM 1531 C C . GLY B 1 74 ? 12.523 -14.578 1.09 1 89.75 74 GLY B C 1
ATOM 1532 O O . GLY B 1 74 ? 12.945 -14.109 0.032 1 89.75 74 GLY B O 1
ATOM 1533 N N . GLN B 1 75 ? 12.734 -15.875 1.487 1 90.25 75 GLN B N 1
ATOM 1534 C CA . GLN B 1 75 ? 13.656 -16.766 0.783 1 90.25 75 GLN B CA 1
ATOM 1535 C C . GLN B 1 75 ? 13.07 -17.203 -0.556 1 90.25 75 GLN B C 1
ATOM 1537 O O . GLN B 1 75 ? 13.789 -17.75 -1.399 1 90.25 75 GLN B O 1
ATOM 1542 N N . ARG B 1 76 ? 11.844 -16.875 -0.798 1 93.88 76 ARG B N 1
ATOM 1543 C CA . ARG B 1 76 ? 11.172 -17.344 -2.006 1 93.88 76 ARG B CA 1
ATOM 1544 C C . ARG B 1 76 ? 11.203 -16.281 -3.1 1 93.88 76 ARG B C 1
ATOM 1546 O O . ARG B 1 76 ? 10.57 -16.453 -4.145 1 93.88 76 ARG B O 1
ATOM 1553 N N . LEU B 1 77 ? 11.914 -15.227 -2.873 1 96.19 77 LEU B N 1
ATOM 1554 C CA . LEU B 1 77 ? 11.859 -14.102 -3.795 1 96.19 77 LEU B CA 1
ATOM 1555 C C . LEU B 1 77 ? 12.328 -14.516 -5.188 1 96.19 77 LEU B C 1
ATOM 1557 O O . LEU B 1 77 ? 11.68 -14.188 -6.184 1 96.19 77 LEU B O 1
ATOM 1561 N N . GLN B 1 78 ? 13.414 -15.203 -5.285 1 96.12 78 GLN B N 1
ATOM 1562 C CA . GLN B 1 78 ? 13.93 -15.625 -6.582 1 96.12 78 GLN B CA 1
ATOM 1563 C C . GLN B 1 78 ? 12.969 -16.578 -7.277 1 96.12 78 GLN B C 1
ATOM 1565 O O . GLN B 1 78 ? 12.711 -16.453 -8.477 1 96.12 78 GLN B O 1
ATOM 1570 N N . GLU B 1 79 ? 12.5 -17.5 -6.559 1 96.62 79 GLU B N 1
ATOM 1571 C CA . GLU B 1 79 ? 11.508 -18.422 -7.094 1 96.62 79 GLU B CA 1
ATOM 1572 C C . GLU B 1 79 ? 10.266 -17.672 -7.574 1 96.62 79 GLU B C 1
ATOM 1574 O O . GLU B 1 79 ? 9.703 -18 -8.617 1 96.62 79 GLU B O 1
ATOM 1579 N N . ALA B 1 80 ? 9.852 -16.719 -6.789 1 96.5 80 ALA B N 1
ATOM 1580 C CA . ALA B 1 80 ? 8.672 -15.93 -7.125 1 96.5 80 ALA B CA 1
ATOM 1581 C C . ALA B 1 80 ? 8.875 -15.172 -8.43 1 96.5 80 ALA B C 1
ATOM 1583 O O . ALA B 1 80 ? 7.957 -15.078 -9.25 1 96.5 80 ALA B O 1
ATOM 1584 N N . GLU B 1 81 ? 10.039 -14.641 -8.594 1 97.94 81 GLU B N 1
ATOM 1585 C CA . GLU B 1 81 ? 10.344 -13.922 -9.828 1 97.94 81 GLU B CA 1
ATOM 1586 C C . GLU B 1 81 ? 10.133 -14.812 -11.047 1 97.94 81 GLU B C 1
ATOM 1588 O O . GLU B 1 81 ? 9.562 -14.375 -12.055 1 97.94 81 GLU B O 1
ATOM 1593 N N . GLN B 1 82 ? 10.547 -16.016 -10.938 1 97.94 82 GLN B N 1
ATOM 1594 C CA . GLN B 1 82 ? 10.43 -16.953 -12.047 1 97.94 82 GLN B CA 1
ATOM 1595 C C . GLN B 1 82 ? 8.984 -17.406 -12.227 1 97.94 82 GLN B C 1
ATOM 1597 O O . GLN B 1 82 ? 8.555 -17.703 -13.344 1 97.94 82 GLN B O 1
ATOM 1602 N N . LEU B 1 83 ? 8.305 -17.422 -11.195 1 98.25 83 LEU B N 1
ATOM 1603 C CA . LEU B 1 83 ? 6.938 -17.938 -11.172 1 98.25 83 LEU B CA 1
ATOM 1604 C C . LEU B 1 83 ? 5.965 -16.938 -11.773 1 98.25 83 LEU B C 1
ATOM 1606 O O . LEU B 1 83 ? 4.98 -17.312 -12.406 1 98.25 83 LEU B O 1
ATOM 1610 N N . VAL B 1 84 ? 6.164 -15.664 -11.594 1 98.5 84 VAL B N 1
ATOM 1611 C CA . VAL B 1 84 ? 5.227 -14.586 -11.898 1 98.5 84 VAL B CA 1
ATOM 1612 C C . VAL B 1 84 ? 4.75 -14.703 -13.344 1 98.5 84 VAL B C 1
ATOM 1614 O O . VAL B 1 84 ? 3.545 -14.742 -13.609 1 98.5 84 VAL B O 1
ATOM 1617 N N . PRO B 1 85 ? 5.66 -14.891 -14.344 1 98.5 85 PRO B N 1
ATOM 1618 C CA . PRO B 1 85 ? 5.184 -14.992 -15.727 1 98.5 85 PRO B CA 1
ATOM 1619 C C . PRO B 1 85 ? 4.395 -16.266 -15.984 1 98.5 85 PRO B C 1
ATOM 1621 O O . PRO B 1 85 ? 3.506 -16.297 -16.844 1 98.5 85 PRO B O 1
ATOM 1624 N N . LYS B 1 86 ? 4.648 -17.266 -15.227 1 98.44 86 LYS B N 1
ATOM 1625 C CA . LYS B 1 86 ? 4.004 -18.562 -15.414 1 98.44 86 LYS B CA 1
ATOM 1626 C C . LYS B 1 86 ? 2.568 -18.547 -14.891 1 98.44 86 LYS B C 1
ATOM 1628 O O . LYS B 1 86 ? 1.746 -19.375 -15.289 1 98.44 86 LYS B O 1
ATOM 1633 N N . ILE B 1 87 ? 2.361 -17.594 -14.055 1 98.19 87 ILE B N 1
ATOM 1634 C CA . ILE B 1 87 ? 1.031 -17.578 -13.453 1 98.19 87 ILE B CA 1
ATOM 1635 C C . ILE B 1 87 ? 0.267 -16.344 -13.945 1 98.19 87 ILE B C 1
ATOM 1637 O O . ILE B 1 87 ? -0.724 -15.938 -13.328 1 98.19 87 ILE B O 1
ATOM 1641 N N . GLY B 1 88 ? 0.737 -15.695 -14.984 1 98.44 88 GLY B N 1
ATOM 1642 C CA . GLY B 1 88 ? -0.076 -14.719 -15.688 1 98.44 88 GLY B CA 1
ATOM 1643 C C . GLY B 1 88 ? 0.358 -13.289 -15.438 1 98.44 88 GLY B C 1
ATOM 1644 O O . GLY B 1 88 ? -0.219 -12.352 -15.992 1 98.44 88 GLY B O 1
ATOM 1645 N N . GLY B 1 89 ? 1.366 -13.07 -14.539 1 98.62 89 GLY B N 1
ATOM 1646 C CA . GLY B 1 89 ? 1.902 -11.734 -14.312 1 98.62 89 GLY B CA 1
ATOM 1647 C C . GLY B 1 89 ? 3.078 -11.406 -15.211 1 98.62 89 GLY B C 1
ATOM 1648 O O . GLY B 1 89 ? 3.348 -12.125 -16.172 1 98.62 89 GLY B O 1
ATOM 1649 N N . ARG B 1 90 ? 3.619 -10.25 -14.977 1 98.69 90 ARG B N 1
ATOM 1650 C CA . ARG B 1 90 ? 4.812 -9.797 -15.688 1 98.69 90 ARG B CA 1
ATOM 1651 C C . ARG B 1 90 ? 5.852 -9.25 -14.719 1 98.69 90 ARG B C 1
ATOM 1653 O O . ARG B 1 90 ? 5.508 -8.562 -13.75 1 98.69 90 ARG B O 1
ATOM 1660 N N . VAL B 1 91 ? 7.129 -9.562 -15 1 98.69 91 VAL B N 1
ATOM 1661 C CA . VAL B 1 91 ? 8.234 -8.938 -14.281 1 98.69 91 VAL B CA 1
ATOM 1662 C C . VAL B 1 91 ? 8.625 -7.633 -14.969 1 98.69 91 VAL B C 1
ATOM 1664 O O . VAL B 1 91 ? 8.969 -7.637 -16.156 1 98.69 91 VAL B O 1
ATOM 1667 N N . LEU B 1 92 ? 8.508 -6.605 -14.289 1 98.56 92 LEU B N 1
ATOM 1668 C CA . LEU B 1 92 ? 8.828 -5.293 -14.844 1 98.56 92 LEU B CA 1
ATOM 1669 C C . LEU B 1 92 ? 10.281 -4.926 -14.578 1 98.56 92 LEU B C 1
ATOM 1671 O O . LEU B 1 92 ? 10.945 -4.336 -15.43 1 98.56 92 LEU B O 1
ATOM 1675 N N . GLU B 1 93 ? 10.742 -5.195 -13.367 1 97.81 93 GLU B N 1
ATOM 1676 C CA . GLU B 1 93 ? 12.133 -5.016 -12.945 1 97.81 93 GLU B CA 1
ATOM 1677 C C . GLU B 1 93 ? 12.648 -6.246 -12.203 1 97.81 93 GLU B C 1
ATOM 1679 O O . GLU B 1 93 ? 12.133 -6.594 -11.141 1 97.81 93 GLU B O 1
ATOM 1684 N N . PRO B 1 94 ? 13.617 -6.863 -12.836 1 97.94 94 PRO B N 1
ATOM 1685 C CA . PRO B 1 94 ? 14.117 -8.109 -12.234 1 97.94 94 PRO B CA 1
ATOM 1686 C C . PRO B 1 94 ? 14.711 -7.895 -10.844 1 97.94 94 PRO B C 1
ATOM 1688 O O . PRO B 1 94 ? 14.891 -6.75 -10.414 1 97.94 94 PRO B O 1
ATOM 1691 N N . LEU B 1 95 ? 14.945 -8.969 -10.164 1 97.38 95 LEU B N 1
ATOM 1692 C CA . LEU B 1 95 ? 15.539 -8.969 -8.836 1 97.38 95 LEU B CA 1
ATOM 1693 C C . LEU B 1 95 ? 16.766 -8.062 -8.781 1 97.38 95 LEU B C 1
ATOM 1695 O O . LEU B 1 95 ? 17.656 -8.172 -9.617 1 97.38 95 LEU B O 1
ATOM 1699 N N . HIS B 1 96 ? 16.75 -7.16 -7.855 1 96.06 96 HIS B N 1
ATOM 1700 C CA . HIS B 1 96 ? 17.859 -6.242 -7.652 1 96.06 96 HIS B CA 1
ATOM 1701 C C . HIS B 1 96 ? 17.906 -5.734 -6.215 1 96.06 96 HIS B C 1
ATOM 1703 O O . HIS B 1 96 ? 16.891 -5.781 -5.508 1 96.06 96 HIS B O 1
ATOM 1709 N N . SER B 1 97 ? 19.031 -5.281 -5.852 1 94.12 97 SER B N 1
ATOM 1710 C CA . SER B 1 97 ? 19.188 -4.695 -4.527 1 94.12 97 SER B CA 1
ATOM 1711 C C . SER B 1 97 ? 18.547 -3.316 -4.449 1 94.12 97 SER B C 1
ATOM 1713 O O . SER B 1 97 ? 18.641 -2.521 -5.383 1 94.12 97 SER B O 1
ATOM 1715 N N . ILE B 1 98 ? 17.828 -3.039 -3.363 1 89.31 98 ILE B N 1
ATOM 1716 C CA . ILE B 1 98 ? 17.25 -1.72 -3.125 1 89.31 98 ILE B CA 1
ATOM 1717 C C . ILE B 1 98 ? 18.359 -0.738 -2.74 1 89.31 98 ILE B C 1
ATOM 1719 O O . ILE B 1 98 ? 18.219 0.472 -2.928 1 89.31 98 ILE B O 1
ATOM 1723 N N . GLY B 1 99 ? 19.5 -1.276 -2.227 1 82.88 99 GLY B N 1
ATOM 1724 C CA . GLY B 1 99 ? 20.625 -0.455 -1.809 1 82.88 99 GLY B CA 1
ATOM 1725 C C . GLY B 1 99 ? 20.688 -0.258 -0.306 1 82.88 99 GLY B C 1
ATOM 1726 O O . GLY B 1 99 ? 19.688 -0.437 0.395 1 82.88 99 GLY B O 1
ATOM 1727 N N . SER B 1 100 ? 21.875 0.092 0.204 1 81.31 100 SER B N 1
ATOM 1728 C CA . SER B 1 100 ? 22.141 0.502 1.58 1 81.31 100 SER B CA 1
ATOM 1729 C C . SER B 1 100 ? 21.734 -0.583 2.568 1 81.31 100 SER B C 1
ATOM 1731 O O . SER B 1 100 ? 21.312 -0.283 3.689 1 81.31 100 SER B O 1
ATOM 1733 N N . GLY B 1 101 ? 21.609 -1.792 2.066 1 82.5 101 GLY B N 1
ATOM 1734 C CA . GLY B 1 101 ? 21.328 -2.898 2.967 1 82.5 101 GLY B CA 1
ATOM 1735 C C . GLY B 1 101 ? 19.844 -3.076 3.246 1 82.5 101 GLY B C 1
ATOM 1736 O O . GLY B 1 101 ? 19.469 -3.707 4.234 1 82.5 101 GLY B O 1
ATOM 1737 N N . HIS B 1 102 ? 18.969 -2.555 2.4 1 86.31 102 HIS B N 1
ATOM 1738 C CA . HIS B 1 102 ? 17.531 -2.615 2.654 1 86.31 102 HIS B CA 1
ATOM 1739 C C . HIS B 1 102 ? 16.922 -3.871 2.045 1 86.31 102 HIS B C 1
ATOM 1741 O O . HIS B 1 102 ? 15.711 -4.078 2.133 1 86.31 102 HIS B O 1
ATOM 1747 N N . GLY B 1 103 ? 17.797 -4.68 1.443 1 92.88 103 GLY B N 1
ATOM 1748 C CA . GLY B 1 103 ? 17.281 -5.926 0.895 1 92.88 103 GLY B CA 1
ATOM 1749 C C . GLY B 1 103 ? 17.141 -5.898 -0.616 1 92.88 103 GLY B C 1
ATOM 1750 O O . GLY B 1 103 ? 17.891 -5.188 -1.3 1 92.88 103 GLY B O 1
ATOM 1751 N N . CYS B 1 104 ? 16.312 -6.816 -1.176 1 95.75 104 CYS B N 1
ATOM 1752 C CA . CYS B 1 104 ? 16.125 -6.957 -2.613 1 95.75 104 CYS B CA 1
ATOM 1753 C C . CYS B 1 104 ? 14.633 -6.941 -2.963 1 95.75 104 CYS B C 1
ATOM 1755 O O . CYS B 1 104 ? 13.789 -7.23 -2.113 1 95.75 104 CYS B O 1
ATOM 1757 N N . ARG B 1 105 ? 14.375 -6.602 -4.203 1 96.62 105 ARG B N 1
ATOM 1758 C CA . ARG B 1 105 ? 12.977 -6.578 -4.633 1 96.62 105 ARG B CA 1
ATOM 1759 C C . ARG B 1 105 ? 12.852 -6.953 -6.105 1 96.62 105 ARG B C 1
ATOM 1761 O O . ARG B 1 105 ? 13.852 -6.961 -6.836 1 96.62 105 ARG B O 1
ATOM 1768 N N . VAL B 1 106 ? 11.758 -7.316 -6.539 1 98.12 106 VAL B N 1
ATOM 1769 C CA . VAL B 1 106 ? 11.273 -7.496 -7.902 1 98.12 106 VAL B CA 1
ATOM 1770 C C . VAL B 1 106 ? 10.008 -6.664 -8.109 1 98.12 106 VAL B C 1
ATOM 1772 O O . VAL B 1 106 ? 9.094 -6.695 -7.289 1 98.12 106 VAL B O 1
ATOM 1775 N N . ILE B 1 107 ? 9.984 -5.859 -9.086 1 98.44 107 ILE B N 1
ATOM 1776 C CA . ILE B 1 107 ? 8.75 -5.156 -9.414 1 98.44 107 ILE B CA 1
ATOM 1777 C C . ILE B 1 107 ? 7.973 -5.941 -10.461 1 98.44 107 ILE B C 1
ATOM 1779 O O . ILE B 1 107 ? 8.531 -6.355 -11.477 1 98.44 107 ILE B O 1
ATOM 1783 N N . ILE B 1 108 ? 6.715 -6.113 -10.219 1 98.75 108 ILE B N 1
ATOM 1784 C CA . ILE B 1 108 ? 5.918 -6.949 -11.109 1 98.75 108 ILE B CA 1
ATOM 1785 C C . ILE B 1 108 ? 4.617 -6.227 -11.469 1 98.75 108 ILE B C 1
ATOM 1787 O O . ILE B 1 108 ? 4.277 -5.215 -10.852 1 9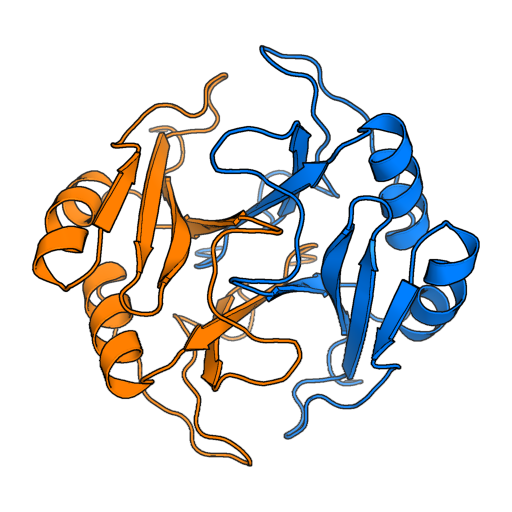8.75 108 ILE B O 1
ATOM 1791 N N . GLU B 1 109 ? 3.975 -6.637 -12.484 1 98.75 109 GLU B N 1
ATOM 1792 C CA . GLU B 1 109 ? 2.57 -6.395 -12.797 1 98.75 109 GLU B CA 1
ATOM 1793 C C . GLU B 1 109 ? 1.732 -7.652 -12.586 1 98.75 109 GLU B C 1
ATOM 1795 O O . GLU B 1 109 ? 2.023 -8.703 -13.164 1 98.75 109 GLU B O 1
ATOM 1800 N N . ASP B 1 110 ? 0.745 -7.555 -11.727 1 98.56 110 ASP B N 1
ATOM 1801 C CA . ASP B 1 110 ? -0.059 -8.742 -11.469 1 98.56 110 ASP B CA 1
ATOM 1802 C C . ASP B 1 110 ? -1.066 -8.984 -12.586 1 98.56 110 ASP B C 1
ATOM 1804 O O . ASP B 1 110 ? -1.059 -8.273 -13.594 1 98.56 110 ASP B O 1
ATOM 1808 N N . THR B 1 111 ? -1.899 -9.922 -12.508 1 98.69 111 THR B N 1
ATOM 1809 C CA . THR B 1 111 ? -2.832 -10.344 -13.547 1 98.69 111 THR B CA 1
ATOM 1810 C C . THR B 1 111 ? -3.893 -9.266 -13.789 1 98.69 111 THR B C 1
ATOM 1812 O O . THR B 1 111 ? -4.598 -9.297 -14.797 1 98.69 111 THR B O 1
ATOM 1815 N N . GLU B 1 112 ? -4.055 -8.375 -12.828 1 98.5 112 GLU B N 1
ATOM 1816 C CA . GLU B 1 112 ? -5.125 -7.383 -12.883 1 98.5 112 GLU B CA 1
ATOM 1817 C C . GLU B 1 112 ? -4.617 -6.047 -13.414 1 98.5 112 GLU B C 1
ATOM 1819 O O . GLU B 1 112 ? -5.402 -5.125 -13.641 1 98.5 112 GLU B O 1
ATOM 1824 N N . GLY B 1 113 ? -3.271 -5.914 -13.531 1 98.06 113 GLY B N 1
ATOM 1825 C CA . GLY B 1 113 ? -2.678 -4.68 -14.016 1 98.06 113 GLY B CA 1
ATOM 1826 C C . GLY B 1 113 ? -2.064 -3.834 -12.914 1 98.06 113 GLY B C 1
ATOM 1827 O O . GLY B 1 113 ? -1.637 -2.703 -13.164 1 98.06 113 GLY B O 1
ATOM 1828 N N . ASN B 1 114 ? -2.025 -4.324 -11.672 1 98.5 114 ASN B N 1
ATOM 1829 C CA . ASN B 1 114 ? -1.401 -3.605 -10.57 1 98.5 114 ASN B CA 1
ATOM 1830 C C . ASN B 1 114 ? 0.114 -3.783 -10.57 1 98.5 114 ASN B C 1
ATOM 1832 O O . ASN B 1 114 ? 0.614 -4.887 -10.805 1 98.5 114 ASN B O 1
ATOM 1836 N N . TRP B 1 115 ? 0.76 -2.734 -10.367 1 98.5 115 TRP B N 1
ATOM 1837 C CA . TRP B 1 115 ? 2.191 -2.836 -10.102 1 98.5 115 TRP B CA 1
ATOM 1838 C C . TRP B 1 115 ? 2.459 -2.965 -8.602 1 98.5 115 TRP B C 1
ATOM 1840 O O . TRP B 1 115 ? 1.828 -2.283 -7.793 1 98.5 115 TRP B O 1
ATOM 1850 N N . LEU B 1 116 ? 3.281 -3.883 -8.266 1 97.62 116 LEU B N 1
ATOM 1851 C CA . LEU B 1 116 ? 3.713 -4.027 -6.875 1 97.62 116 LEU B CA 1
ATOM 1852 C C . LEU B 1 116 ? 5.121 -4.609 -6.805 1 97.62 116 LEU B C 1
ATOM 1854 O O . LEU B 1 116 ? 5.68 -5.023 -7.82 1 97.62 116 LEU B O 1
ATOM 1858 N N . ALA B 1 117 ? 5.664 -4.531 -5.609 1 97.69 117 ALA B N 1
ATOM 1859 C CA . ALA B 1 117 ? 7.008 -5.055 -5.391 1 97.69 117 ALA B CA 1
ATOM 1860 C C . ALA B 1 117 ? 6.973 -6.305 -4.516 1 97.69 117 ALA B C 1
ATOM 1862 O O . ALA B 1 117 ? 6.191 -6.379 -3.562 1 97.69 117 ALA B O 1
ATOM 1863 N N . LEU B 1 118 ? 7.781 -7.242 -4.871 1 97.31 118 LEU B N 1
ATOM 1864 C CA . LEU B 1 118 ? 8.102 -8.391 -4.027 1 97.31 118 LEU B CA 1
ATOM 1865 C C . LEU B 1 118 ? 9.422 -8.172 -3.295 1 97.31 118 LEU B C 1
ATOM 1867 O O . LEU B 1 118 ? 10.398 -7.715 -3.891 1 97.31 118 LEU B O 1
ATOM 1871 N N . TYR B 1 119 ? 9.438 -8.578 -2.02 1 95.25 119 TYR B N 1
ATOM 1872 C CA . TYR B 1 119 ? 10.539 -8.102 -1.182 1 95.25 119 TYR B CA 1
ATOM 1873 C C . TYR B 1 119 ? 11.148 -9.25 -0.384 1 95.25 119 TYR B C 1
ATOM 1875 O O . TYR B 1 119 ? 10.438 -10.156 0.052 1 95.25 119 TYR B O 1
ATOM 1883 N N . ALA B 1 120 ? 12.438 -9.172 -0.155 1 93.69 120 ALA B N 1
ATOM 1884 C CA . ALA B 1 120 ? 13.188 -9.984 0.794 1 93.69 120 ALA B CA 1
ATOM 1885 C C . ALA B 1 120 ? 14.188 -9.141 1.577 1 93.69 120 ALA B C 1
ATOM 1887 O O . ALA B 1 120 ? 14.898 -8.312 1 1 93.69 120 ALA B O 1
ATOM 1888 N N . PRO B 1 121 ? 14.172 -9.281 2.879 1 88.88 121 PRO B N 1
ATOM 1889 C CA . PRO B 1 121 ? 15.164 -8.555 3.684 1 88.88 121 PRO B CA 1
ATOM 1890 C C . PRO B 1 121 ? 16.594 -9.023 3.414 1 88.88 121 PRO B C 1
ATOM 1892 O O . PRO B 1 121 ? 16.797 -10.047 2.768 1 88.88 121 PRO B O 1
ATOM 1895 N N . PRO B 1 122 ? 17.453 -8.195 3.816 1 86.56 122 PRO B N 1
ATOM 1896 C CA . PRO B 1 122 ? 18.844 -8.625 3.635 1 86.56 122 PRO B CA 1
ATOM 1897 C C . PRO B 1 122 ? 19.172 -9.906 4.406 1 86.56 122 PRO B C 1
ATOM 1899 O O . PRO B 1 122 ? 18.578 -10.164 5.453 1 86.56 122 PRO B O 1
ATOM 1902 N N . ALA B 1 123 ? 19.875 -10.828 3.654 1 73.06 123 ALA B N 1
ATOM 1903 C CA . ALA B 1 123 ? 20.281 -12.07 4.293 1 73.06 123 ALA B CA 1
ATOM 1904 C C . ALA B 1 123 ? 20.984 -11.797 5.617 1 73.06 123 ALA B C 1
ATOM 1906 O O . ALA B 1 123 ? 21.75 -10.836 5.738 1 73.06 123 ALA B O 1
ATOM 1907 N N . SER B 1 124 ? 20.266 -12.117 6.77 1 56.31 124 SER B N 1
ATOM 1908 C CA . SER B 1 124 ? 20.984 -12.008 8.039 1 56.31 124 SER B CA 1
ATOM 1909 C C . SER B 1 124 ? 22.375 -12.633 7.953 1 56.31 124 SER B C 1
ATOM 1911 O O . SER B 1 124 ? 22.578 -13.586 7.199 1 56.31 124 SER B O 1
#

Radius of gyration: 16.84 Å; Cα contacts (8 Å, |Δi|>4): 641; chains: 2; bounding box: 44×43×37 Å

Solvent-accessible surface area (backbone atoms only — not comparable to full-atom values): 12850 Å² total; per-residue (Å²): 132,91,34,36,34,42,37,31,40,36,26,28,84,45,62,69,61,48,35,55,36,53,18,61,66,69,70,44,86,50,57,77,44,80,67,101,55,66,30,30,51,43,74,63,80,82,81,47,23,19,38,32,42,31,62,60,51,97,76,22,32,48,19,63,23,10,42,33,42,25,35,56,44,47,92,43,39,67,59,37,62,66,42,35,54,78,58,59,25,40,76,76,37,71,79,40,71,74,49,98,74,66,16,35,35,31,35,31,29,46,75,52,46,26,42,36,31,40,28,22,67,50,83,126,129,91,36,38,34,42,36,31,42,35,26,27,84,46,62,70,60,48,36,53,36,52,18,62,65,68,69,45,87,48,57,78,44,82,67,100,55,66,30,30,52,43,71,65,83,83,79,45,22,18,38,31,44,32,60,59,51,97,77,22,31,48,18,66,24,9,41,33,44,26,35,55,43,46,94,43,39,69,60,37,63,66,42,35,55,77,58,59,25,39,75,76,37,71,79,40,70,74,50,98,73,66,16,34,34,29,33,31,29,45,74,54,48,26,41,38,31,38,26,23,67,51,82,126

Foldseek 3Di:
DPDPQAEEEAAAPDQVLQQQLLCVLQVHHWDWDDDVFIKTWDPDPPRGRTYIYGHDDPVHAAEEDDDAEEDENAPCQQVSQVCQVVSQKAFPADWDAPDPQQFIWTWIQHNRHHIHIYTHGHDD/DPDPQAEEEAAAPDQVLQQQLLCVLQVHHWDWDDDVFIKTWDDDPPRGRTYIYGHDDPVHAAEEDDDAEEDENAPCQQVSQVCQVVSQKAFPADWDAPDPQQFIWTWIQHNRHHIHIYTH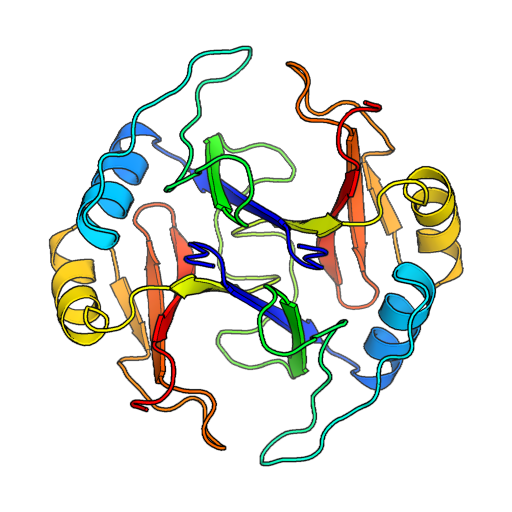GHDD

Organism: Aeromonas hydrophila subsp. hydrophila (strain ATCC 7966 / DSM 30187 / BCRC 13018 / CCUG 14551 / JCM 1027 / KCTC 2358 / NCIMB 9240 / NCTC 8049) (NCBI:txid380703)

InterPro domains:
  IPR004360 Glyoxalase/fosfomycin resistance/dioxygenase domain [PF00903] (5-117)
  IPR029068 Glyoxalase/Bleomycin resistance protein/Dihydroxybiphenyl dioxygenase [G3DSA:3.10.180.10] (1-122)
  IPR029068 Glyoxalase/Bleomycin resistance protein/Dihydroxybiphenyl dioxygenase [SSF54593] (4-122)
  IPR052164 Anthracycline and Secondary Metabolite Biosynthesis Protein [PTHR33993] (2-122)

Sequence (248 aa):
MNNTLVWADIPTRDLDRAMAFYSALLDVPVTPIQEEIRFAMLRHDGNNAAACLGPMDKYHQPGHTGPLIYLSLGQRLQEAEQLVPKIGGRVLEPLHSIGSGHGCRVIIEDTEGNWLALYAPPASMNNTLVWADIPTRDLDRAMAFYSALLDVPVTPIQEEIRFAMLRHDGNNAAACLGPMDKYHQPGHTGPLIYLSLGQRLQEAEQLVPKIGGRVLEPLHSIGSGHGCRVIIEDTEGNWLALYAPPAS